Protein AF-A0A5C6CBD4-F1 (afdb_monomer_lite)

Organism: NCBI:txid2528003

Radius of gyration: 28.1 Å; chains: 1; bounding box: 71×53×88 Å

Sequence (363 aa):
MLSEAKGEDALTGEQMARWDSLHADLARERRAACGPAPTVTQFESEELGQVEFTIKQGYHEKRECPLWIVQLGSRVSKPTFKELKIKATMLGGWYSSFKKSDAGFQFLSEEAATKFTKLLEGDADRQEILAGRKERKEQTAAERLHELGDNLLGRADQTLATSEASLQNTARRADIQVGVRGRAYADQALARSLHSVANVLSTGAAKYLDGIRHKTHLETLNTVLSLARWARIRAIRKAENEQEYGYGLRVQEEEEKPYSEEDIRFAEYPYPSIYRRHLEEAITYCLEKNGCKQAAAKMAKTVRRMPGEFLKFNQSHDIEQLADFLSRAKSVGFDTTWLDECLEKHHRLQRAHIDEPSCFPVW

Secondary structure (DSSP, 8-state):
---SSS-GGG--HHHHHHHHHHHHHHHHHHHHHTSS-SEEPPP--GGGGGPPEEEEEEEEGGGTEEEEEEEESSPPPHHHHHHHHHHHHHTT-EEE-SSGGG-EEEESSHHHHHHHHHTTTS-EE-HHHHHHHHHHHHHHHHHHHHHHHHHHHHHHHHHHHHHHHS---SHHHHHHHHHHHHHHHHHHHHHHHHHHHHHHHHTT--SS-TT--SHHHHHHHHHHHHHHHHHHHHHHHHHHHTSTT--THHHHHHHHSPP-HHHHTT------EEEHHHHHHHHHHHHHSTTTHHHHHHHHHHHHHS-SSEEE--SHHHHHHHHHHHHHHHHTT---HHHHHHHHHHHHHHHTT--SGGG----

Foldseek 3Di:
DPPPPDDPVPDDLVRQQVLLLVLLVVLVVVCVVPDDDQKDWAQPDPVVLPWDWDWDWDADVVVRAIKIFIDTPDDDDPVSVVSLQVSLVVLPWHFDPPDVVRGGIMDRDPVSVVQSVCSNVTMGGRPVVVVVVLLVVLLVLLVQLLVVLVVLLVVLVVQLVVLVVDDDPDPVSVVVSVVSNVVSVVSNVLSVVSNVLSVCSNVVVPSQQVLDRDSVLVVLVVVQLVVLLVVLLVVVVVVVVVPPDDDCPVSVVSVPDDRDSNSLVSGDQLFQKDFLVVLLVLLVVQCVDPQQNVLSVVLVVVSVVADDRIGGDPDPVNLVSLVVNLVRSVVRPHPCPVVVVSCPSVVSCVSSVQDDPSNSNPD

pLDDT: mean 85.19, std 12.85, range [27.61, 97.75]

Structure (mmCIF, N/CA/C/O backbone):
data_AF-A0A5C6CBD4-F1
#
_entry.id   AF-A0A5C6CBD4-F1
#
loop_
_atom_site.group_PDB
_atom_site.id
_atom_site.type_symbol
_atom_site.label_atom_id
_atom_site.label_alt_id
_atom_site.label_comp_id
_atom_site.label_asym_id
_atom_site.label_entity_id
_atom_site.label_seq_id
_atom_site.pdbx_PDB_ins_code
_atom_site.Cartn_x
_atom_site.Cartn_y
_atom_site.Cartn_z
_atom_site.occupancy
_atom_site.B_iso_or_equiv
_atom_site.auth_seq_id
_atom_site.auth_comp_id
_atom_site.auth_asym_id
_atom_site.auth_atom_id
_atom_site.pdbx_PDB_model_num
ATOM 1 N N . MET A 1 1 ? -30.803 -2.039 -21.654 1.00 30.78 1 MET A N 1
ATOM 2 C CA . MET A 1 1 ? -30.371 -3.407 -22.016 1.00 30.78 1 MET A CA 1
ATOM 3 C C . MET A 1 1 ? -29.821 -3.393 -23.449 1.00 30.78 1 MET A C 1
ATOM 5 O O . MET A 1 1 ? -30.425 -3.967 -24.339 1.00 30.78 1 MET A O 1
ATOM 9 N N . LEU A 1 2 ? -28.742 -2.635 -23.702 1.00 27.61 2 LEU A N 1
ATOM 10 C CA . LEU A 1 2 ? -28.171 -2.415 -25.049 1.00 27.61 2 LEU A CA 1
ATOM 11 C C . LEU A 1 2 ? -26.659 -2.082 -24.987 1.00 27.61 2 LEU A C 1
ATOM 13 O O . LEU A 1 2 ? -26.163 -1.251 -25.738 1.00 27.61 2 LEU A O 1
ATOM 17 N N . SER A 1 3 ? -25.916 -2.711 -24.073 1.00 30.94 3 SER A N 1
ATOM 18 C CA . SER A 1 3 ? -24.464 -2.495 -23.922 1.00 30.94 3 SER A CA 1
ATOM 19 C C . SER A 1 3 ? -23.687 -3.781 -23.621 1.00 30.94 3 SER A C 1
ATOM 21 O O . SER A 1 3 ? -22.638 -3.727 -22.999 1.00 30.94 3 SER A O 1
ATOM 23 N N . GLU A 1 4 ? -24.198 -4.942 -24.039 1.00 39.50 4 GLU A N 1
ATOM 24 C CA . GLU A 1 4 ? -23.478 -6.225 -23.909 1.00 39.50 4 GLU A CA 1
ATOM 25 C C . GLU A 1 4 ? -22.975 -6.766 -25.263 1.00 39.50 4 GLU A C 1
ATOM 27 O O . GLU A 1 4 ? -22.382 -7.835 -25.316 1.00 39.50 4 GLU A O 1
ATOM 32 N N . ALA A 1 5 ? -23.185 -6.042 -26.375 1.00 40.66 5 ALA A N 1
ATOM 33 C CA . ALA A 1 5 ? -22.915 -6.555 -27.729 1.00 40.66 5 ALA A CA 1
ATOM 34 C C . ALA A 1 5 ? -21.769 -5.857 -28.493 1.00 40.66 5 ALA A C 1
ATOM 36 O O . ALA A 1 5 ? -21.436 -6.264 -29.604 1.00 40.66 5 ALA A O 1
ATOM 37 N N . LYS A 1 6 ? -21.136 -4.831 -27.918 1.00 43.84 6 LYS A N 1
ATOM 38 C CA . LYS A 1 6 ? -19.839 -4.301 -28.365 1.00 43.84 6 LYS A CA 1
ATOM 39 C C . LYS A 1 6 ? -19.029 -4.036 -27.102 1.00 43.84 6 LYS A C 1
ATOM 41 O O . LYS A 1 6 ? -19.507 -3.295 -26.250 1.00 43.84 6 LYS A O 1
ATOM 46 N N . GLY A 1 7 ? -17.894 -4.714 -26.949 1.00 53.12 7 GLY A N 1
ATOM 47 C CA . GLY A 1 7 ? -17.031 -4.563 -25.775 1.00 53.12 7 GLY A CA 1
ATOM 48 C C . GLY A 1 7 ? -16.523 -3.129 -25.598 1.00 53.12 7 GLY A C 1
ATOM 49 O O . GLY A 1 7 ? -16.689 -2.289 -26.486 1.00 53.12 7 GLY A O 1
ATOM 50 N N . GLU A 1 8 ? -15.890 -2.872 -24.453 1.00 57.19 8 GLU A N 1
ATOM 51 C CA . GLU A 1 8 ? -15.254 -1.594 -24.080 1.00 57.19 8 GLU A CA 1
ATOM 52 C C . GLU A 1 8 ? -14.340 -1.043 -25.197 1.00 57.19 8 GLU A C 1
ATOM 54 O O . GLU A 1 8 ? -14.299 0.165 -25.429 1.00 57.19 8 GLU A O 1
ATOM 59 N N . ASP A 1 9 ? -13.736 -1.930 -25.995 1.00 60.88 9 ASP A N 1
ATOM 60 C CA . ASP A 1 9 ? -12.894 -1.630 -27.164 1.00 60.88 9 ASP A CA 1
ATOM 61 C C . ASP A 1 9 ? -13.558 -0.756 -28.251 1.00 60.88 9 ASP A C 1
ATOM 63 O O . ASP A 1 9 ? -12.869 -0.179 -29.094 1.00 60.88 9 ASP A O 1
ATOM 67 N N . ALA A 1 10 ? -14.892 -0.662 -28.273 1.00 66.12 10 ALA A N 1
ATOM 68 C CA . ALA A 1 10 ? -15.640 0.111 -29.267 1.00 66.12 10 ALA A CA 1
ATOM 69 C C . ALA A 1 10 ? -15.977 1.551 -28.828 1.00 66.12 10 ALA A C 1
ATOM 71 O O . ALA A 1 10 ? -16.597 2.285 -29.605 1.00 66.12 10 ALA A O 1
ATOM 72 N N . LEU A 1 11 ? -15.619 1.955 -27.604 1.00 74.19 11 LEU A N 1
ATOM 73 C CA . LEU A 1 11 ? -15.893 3.297 -27.084 1.00 74.19 11 LEU A CA 1
ATOM 74 C C . LEU A 1 11 ? -14.920 4.336 -27.667 1.00 74.19 11 LEU A C 1
ATOM 76 O O . LEU A 1 11 ? -13.720 4.096 -27.826 1.00 74.19 11 LEU A O 1
ATOM 80 N N . THR A 1 12 ? -15.428 5.533 -27.977 1.00 80.06 12 THR A N 1
ATOM 81 C CA . THR A 1 12 ? -14.566 6.680 -28.312 1.00 80.06 12 THR A CA 1
ATOM 82 C C . THR A 1 12 ? -13.814 7.174 -27.069 1.00 80.06 12 THR A C 1
ATOM 84 O O . THR A 1 12 ? -14.199 6.855 -25.946 1.00 80.06 12 THR A O 1
ATOM 87 N N . GLY A 1 13 ? -12.759 7.985 -27.240 1.00 75.25 13 GLY A N 1
ATOM 88 C CA . GLY A 1 13 ? -11.990 8.519 -26.100 1.00 75.25 13 GLY A CA 1
ATOM 89 C C . GLY A 1 13 ? -12.864 9.277 -25.095 1.00 75.25 13 GLY A C 1
ATOM 90 O O . GLY A 1 13 ? -12.819 9.005 -23.901 1.00 75.25 13 GLY A O 1
ATOM 91 N N . GLU A 1 14 ? -13.763 10.134 -25.587 1.00 80.69 14 GLU A N 1
ATOM 92 C CA . GLU A 1 14 ? -14.707 10.863 -24.731 1.00 80.69 14 GLU A CA 1
ATOM 93 C C . GLU A 1 14 ? -15.719 9.950 -24.023 1.00 80.69 14 GLU A C 1
ATOM 95 O O . GLU A 1 14 ? -16.103 10.208 -22.881 1.00 80.69 14 GLU A O 1
ATOM 100 N N . GLN A 1 15 ? -16.187 8.893 -24.695 1.00 82.62 15 GLN A N 1
ATOM 101 C CA . GLN A 1 15 ? -17.112 7.931 -24.094 1.00 82.62 15 GLN A CA 1
ATOM 102 C C . GLN A 1 15 ? -16.426 7.116 -23.000 1.00 82.62 15 GLN A C 1
ATOM 104 O O . GLN A 1 15 ? -17.030 6.912 -21.948 1.00 82.62 15 GLN A O 1
ATOM 109 N N . MET A 1 16 ? -15.173 6.717 -23.229 1.00 78.25 16 MET A N 1
ATOM 110 C CA . MET A 1 16 ? -14.356 6.017 -22.243 1.00 78.25 16 MET A CA 1
ATOM 111 C C . MET A 1 16 ? -14.112 6.897 -21.016 1.00 78.25 16 MET A C 1
ATOM 113 O O . MET A 1 16 ? -14.467 6.505 -19.914 1.00 78.25 16 MET A O 1
ATOM 117 N N . ALA A 1 17 ? -13.674 8.146 -21.204 1.00 79.75 17 ALA A N 1
ATOM 118 C CA . ALA A 1 17 ? -13.441 9.073 -20.095 1.00 79.75 17 ALA A CA 1
ATOM 119 C C . ALA A 1 17 ? -14.704 9.316 -19.242 1.00 79.75 17 ALA A C 1
ATOM 121 O O . ALA A 1 17 ? -14.640 9.415 -18.014 1.00 79.75 17 ALA A O 1
ATOM 122 N N . ARG A 1 18 ? -15.886 9.391 -19.875 1.00 84.50 18 ARG A N 1
ATOM 123 C CA . ARG A 1 18 ? -17.166 9.476 -19.148 1.00 84.50 18 ARG A CA 1
ATOM 124 C C . ARG A 1 18 ? -17.477 8.192 -18.389 1.00 84.50 18 ARG A C 1
ATOM 126 O O . ARG A 1 18 ? -17.964 8.263 -17.263 1.00 84.50 18 ARG A O 1
ATOM 133 N N . TRP A 1 19 ? -17.230 7.044 -19.006 1.00 81.62 19 TRP A N 1
ATOM 134 C CA . TRP A 1 19 ? -17.447 5.743 -18.393 1.00 81.62 19 TRP A CA 1
ATOM 135 C C . TRP A 1 19 ? -16.527 5.530 -17.180 1.00 81.62 19 TRP A C 1
ATOM 137 O O . TRP A 1 19 ? -17.038 5.171 -16.118 1.00 81.62 19 TRP A O 1
ATOM 147 N N . ASP A 1 20 ? -15.241 5.878 -17.287 1.00 80.12 20 ASP A N 1
ATOM 148 C CA . ASP A 1 20 ? -14.257 5.841 -16.193 1.00 80.12 20 ASP A CA 1
ATOM 149 C C . ASP A 1 20 ? -14.664 6.769 -15.051 1.00 80.12 20 ASP A C 1
ATOM 151 O O . ASP A 1 20 ? -14.643 6.404 -13.875 1.00 80.12 20 ASP A O 1
ATOM 155 N N . SER A 1 21 ? -15.097 7.982 -15.405 1.00 85.00 21 SER A N 1
ATOM 156 C CA . SER A 1 21 ? -15.585 8.968 -14.452 1.00 85.00 21 SER A CA 1
ATOM 157 C C . SER A 1 21 ? -16.767 8.420 -13.643 1.00 85.00 21 SER A C 1
ATOM 159 O O . SER A 1 21 ? -16.769 8.533 -12.416 1.00 85.00 21 SER A O 1
ATOM 161 N N . LEU A 1 22 ? -17.751 7.801 -14.303 1.00 86.12 22 LEU A N 1
ATOM 162 C CA . LEU A 1 22 ? -18.907 7.190 -13.637 1.00 86.12 22 LEU A CA 1
ATOM 163 C C . LEU A 1 22 ? -18.507 5.987 -12.773 1.00 86.12 22 LEU A C 1
ATOM 165 O O . LEU A 1 22 ? -19.014 5.842 -11.662 1.00 86.12 22 LEU A O 1
ATOM 169 N N . HIS A 1 23 ? -17.590 5.143 -13.251 1.00 80.94 23 HIS A N 1
ATOM 170 C CA . HIS A 1 23 ? -17.102 3.992 -12.490 1.00 80.94 23 HIS A CA 1
ATOM 171 C C . HIS A 1 23 ? -16.356 4.417 -11.228 1.00 80.94 23 HIS A C 1
ATOM 173 O O . HIS A 1 23 ? -16.600 3.858 -10.158 1.00 80.94 23 HIS A O 1
ATOM 179 N N . ALA A 1 24 ? -15.516 5.447 -11.315 1.00 81.44 24 ALA A N 1
ATOM 180 C CA . ALA A 1 24 ? -14.828 5.986 -10.152 1.00 81.44 24 ALA A CA 1
ATOM 181 C C . ALA A 1 24 ? -15.800 6.579 -9.123 1.00 81.44 24 ALA A C 1
ATOM 183 O O . ALA A 1 24 ? -15.622 6.352 -7.924 1.00 81.44 24 ALA A O 1
ATOM 184 N N . ASP A 1 25 ? -16.851 7.278 -9.562 1.00 85.44 25 ASP A N 1
ATOM 185 C CA . ASP A 1 25 ? -17.883 7.795 -8.655 1.00 85.44 25 ASP A CA 1
ATOM 186 C C . ASP A 1 25 ? -18.636 6.646 -7.967 1.00 85.44 25 ASP A C 1
ATOM 188 O O . ASP A 1 25 ? -18.707 6.608 -6.738 1.00 85.44 25 ASP A O 1
ATOM 192 N N . LEU A 1 26 ? -19.074 5.635 -8.726 1.00 84.56 26 LEU A N 1
ATOM 193 C CA . LEU A 1 26 ? -19.718 4.435 -8.177 1.00 84.56 26 LEU A CA 1
ATOM 194 C C . LEU A 1 26 ? -18.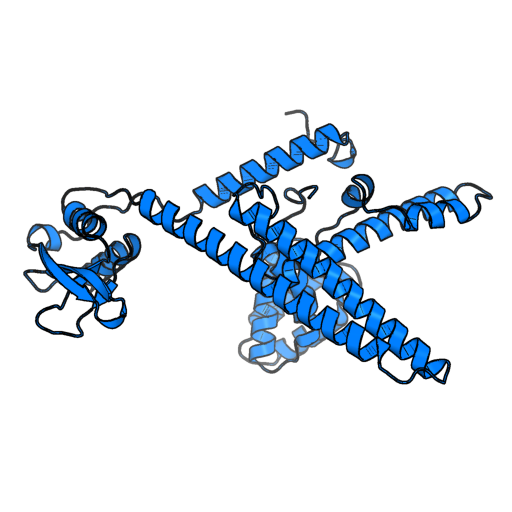810 3.680 -7.196 1.00 84.56 26 LEU A C 1
ATOM 196 O O . LEU A 1 26 ? -19.268 3.208 -6.155 1.00 84.56 26 LEU A O 1
ATOM 200 N N . ALA A 1 27 ? -17.515 3.558 -7.492 1.00 80.25 27 ALA A N 1
ATOM 201 C CA . ALA A 1 27 ? -16.552 2.922 -6.600 1.00 80.25 27 ALA A CA 1
ATOM 202 C C . ALA A 1 27 ? -16.370 3.720 -5.300 1.00 80.25 27 ALA A C 1
ATOM 204 O O . ALA A 1 27 ? -16.274 3.135 -4.217 1.00 80.25 27 ALA A O 1
ATOM 205 N N . ARG A 1 28 ? -16.353 5.057 -5.372 1.00 82.25 28 ARG A N 1
ATOM 206 C CA . ARG A 1 28 ? -16.319 5.933 -4.189 1.00 82.25 28 ARG A CA 1
ATOM 207 C C . ARG A 1 28 ? -17.590 5.810 -3.359 1.00 82.25 28 ARG A C 1
ATOM 209 O O . ARG A 1 28 ? -17.492 5.682 -2.139 1.00 82.25 28 ARG A O 1
ATOM 216 N N . GLU A 1 29 ? -18.754 5.776 -3.996 1.00 83.19 29 GLU A N 1
ATOM 217 C CA . GLU A 1 29 ? -20.043 5.577 -3.329 1.00 83.19 29 GLU A CA 1
ATOM 218 C C . GLU A 1 29 ? -20.116 4.217 -2.632 1.00 83.19 29 GLU A C 1
ATOM 220 O O . GLU A 1 29 ? -20.449 4.149 -1.450 1.00 83.19 29 GLU A O 1
ATOM 225 N N . ARG A 1 30 ? -19.718 3.134 -3.312 1.00 82.50 30 ARG A N 1
ATOM 226 C CA . ARG A 1 30 ? -19.646 1.790 -2.714 1.00 82.50 30 ARG A CA 1
ATOM 227 C C . ARG A 1 30 ? -18.704 1.758 -1.512 1.00 82.50 30 ARG A C 1
ATOM 229 O O . ARG A 1 30 ? -19.057 1.194 -0.480 1.00 82.50 30 ARG A O 1
ATOM 236 N N . ARG A 1 31 ? -17.531 2.398 -1.603 1.00 78.75 31 ARG A N 1
ATOM 237 C CA . ARG A 1 31 ? -16.591 2.514 -0.472 1.00 78.75 31 ARG A CA 1
ATOM 238 C C . ARG A 1 31 ? -17.178 3.321 0.686 1.00 78.75 31 ARG A C 1
ATOM 240 O O . ARG A 1 31 ? -16.975 2.948 1.840 1.00 78.75 31 ARG A O 1
ATOM 247 N N . ALA A 1 32 ? -17.909 4.396 0.397 1.00 78.25 32 ALA A N 1
ATOM 248 C CA . ALA A 1 32 ? -18.603 5.179 1.415 1.00 78.25 32 ALA A CA 1
ATOM 249 C C . ALA A 1 32 ? -19.721 4.365 2.092 1.00 78.25 32 ALA A C 1
ATOM 251 O O . ALA A 1 32 ? -19.832 4.397 3.316 1.00 78.25 32 ALA A O 1
ATOM 252 N N . ALA A 1 33 ? -20.483 3.582 1.322 1.00 78.44 33 ALA A N 1
ATOM 253 C CA . ALA A 1 33 ? -21.573 2.739 1.811 1.00 78.44 33 ALA A CA 1
ATOM 254 C C . ALA A 1 33 ? -21.088 1.536 2.641 1.00 78.44 33 ALA A C 1
ATOM 256 O O . ALA A 1 33 ? -21.671 1.233 3.678 1.00 78.44 33 ALA A O 1
ATOM 257 N N . CYS A 1 34 ? -19.994 0.882 2.234 1.00 74.69 34 CYS A N 1
ATOM 258 C CA . CYS A 1 34 ? -19.338 -0.185 3.006 1.00 74.69 34 CYS A CA 1
ATOM 259 C C . CYS A 1 34 ? -18.535 0.342 4.211 1.00 74.69 34 CYS A C 1
ATOM 261 O O . CYS A 1 34 ? -17.938 -0.439 4.957 1.00 74.69 34 CYS A O 1
ATOM 263 N N . GLY A 1 35 ? -18.469 1.663 4.382 1.00 71.12 35 GLY A N 1
ATOM 264 C CA . GLY A 1 35 ? -17.791 2.312 5.490 1.00 71.12 35 GLY A CA 1
ATOM 265 C C . GLY A 1 35 ? -18.457 2.053 6.849 1.00 71.12 35 GLY A C 1
ATOM 266 O O . GLY A 1 35 ? -19.518 1.437 6.949 1.00 71.12 35 GLY A O 1
ATOM 267 N N . PRO A 1 36 ? -17.835 2.521 7.945 1.00 74.75 36 PRO A N 1
ATOM 268 C CA . PRO A 1 36 ? -18.441 2.433 9.268 1.00 74.75 36 PRO A CA 1
ATOM 269 C C . PRO A 1 36 ? -19.795 3.152 9.287 1.00 74.75 36 PRO A C 1
ATOM 271 O O . PRO A 1 36 ? -19.876 4.309 8.883 1.00 74.75 36 PRO A O 1
ATOM 274 N N . ALA A 1 37 ? -20.827 2.485 9.816 1.00 79.06 37 ALA A N 1
ATOM 275 C CA . ALA A 1 37 ? -22.179 3.035 9.869 1.00 79.06 37 ALA A CA 1
ATOM 276 C C . ALA A 1 37 ? -22.201 4.435 10.524 1.00 79.06 37 ALA A C 1
ATOM 278 O O . ALA A 1 37 ? -21.545 4.623 11.564 1.00 79.06 37 ALA A O 1
ATOM 279 N N . PRO A 1 38 ? -22.932 5.407 9.945 1.00 79.94 38 PRO A N 1
ATOM 280 C CA . PRO A 1 38 ? -23.014 6.772 10.467 1.00 79.94 38 PRO A CA 1
ATOM 281 C C . PRO A 1 38 ? -23.743 6.836 11.810 1.00 79.94 38 PRO A C 1
ATOM 283 O O . PRO A 1 38 ? -23.431 7.689 12.633 1.00 79.94 38 PRO A O 1
ATOM 286 N N . THR A 1 39 ? -24.644 5.889 12.057 1.00 83.75 39 THR A N 1
ATOM 287 C CA . THR A 1 39 ? -25.444 5.803 13.276 1.00 83.75 39 THR A CA 1
ATOM 288 C C . THR A 1 39 ? -24.835 4.794 14.246 1.00 83.75 39 THR A C 1
ATOM 290 O O . THR A 1 39 ? -24.441 3.693 13.854 1.00 83.75 39 THR A O 1
ATOM 293 N N . VAL A 1 40 ? -24.747 5.170 15.520 1.00 83.00 40 VAL A N 1
ATOM 294 C CA . VAL A 1 40 ? -24.450 4.262 16.632 1.00 83.00 40 VAL A CA 1
ATOM 295 C C . VAL A 1 40 ? -25.772 3.892 17.287 1.00 83.00 40 VAL A C 1
ATOM 297 O O . VAL A 1 40 ? -26.497 4.778 17.734 1.00 83.00 40 VAL A O 1
ATOM 300 N N . THR A 1 41 ? -26.075 2.596 17.334 1.00 86.00 41 THR A N 1
ATOM 301 C CA . THR A 1 41 ? -27.330 2.103 17.903 1.00 86.00 41 THR A CA 1
ATOM 302 C C . THR A 1 41 ? -27.374 2.262 19.421 1.00 86.00 41 THR A C 1
ATOM 304 O O . THR A 1 41 ? -26.349 2.117 20.105 1.00 86.00 41 THR A O 1
ATOM 307 N N . GLN A 1 42 ? -28.571 2.515 19.947 1.00 86.88 42 GLN A N 1
ATOM 308 C CA . GLN A 1 42 ? -28.871 2.550 21.378 1.00 86.88 42 GLN A CA 1
ATOM 309 C C . GLN A 1 42 ? -28.435 1.270 22.093 1.00 86.88 42 GLN A C 1
ATOM 311 O O . GLN A 1 42 ? -28.267 0.219 21.468 1.00 86.88 42 GLN A O 1
ATOM 316 N N . PHE A 1 43 ? -28.212 1.345 23.404 1.00 83.50 43 PHE A N 1
ATOM 317 C CA . PHE A 1 43 ? -27.833 0.182 24.209 1.00 83.50 43 PHE A CA 1
ATOM 318 C C . PHE A 1 43 ? -28.892 -0.932 24.194 1.00 83.50 43 PHE A C 1
ATOM 320 O O . PHE A 1 43 ? -30.074 -0.667 24.366 1.00 83.50 43 PHE A O 1
ATOM 327 N N . GLU A 1 44 ? -28.461 -2.179 23.995 1.00 77.75 44 GLU A N 1
ATOM 328 C CA . GLU A 1 44 ? -29.350 -3.353 23.970 1.00 77.75 44 GLU A CA 1
ATOM 329 C C . GLU A 1 44 ? -29.549 -3.948 25.371 1.00 77.75 44 GLU A C 1
ATOM 331 O O . GLU A 1 44 ? -30.532 -4.636 25.636 1.00 77.75 44 GLU A O 1
ATOM 336 N N . SER A 1 45 ? -28.612 -3.691 26.286 1.00 75.50 45 SER A N 1
ATOM 337 C CA . SER A 1 45 ? -28.634 -4.261 27.631 1.00 75.50 45 SER A CA 1
ATOM 338 C C . SER A 1 45 ? -29.639 -3.544 28.546 1.00 75.50 45 SER A C 1
ATOM 340 O O . SER A 1 45 ? -29.414 -2.399 28.936 1.00 75.50 45 SER A O 1
ATOM 342 N N . GLU A 1 46 ? -30.687 -4.250 28.986 1.00 67.31 46 GLU A N 1
ATOM 343 C CA . GLU A 1 46 ? -31.706 -3.750 29.936 1.00 67.31 46 GLU A CA 1
ATOM 344 C C . GLU A 1 46 ? -31.109 -3.277 31.277 1.00 67.31 46 GLU A C 1
ATOM 346 O O . GLU A 1 46 ? -31.638 -2.364 31.911 1.00 67.31 46 GLU A O 1
ATOM 351 N N . GLU A 1 47 ? -29.956 -3.837 31.679 1.00 68.25 47 GLU A N 1
ATOM 352 C CA . GLU A 1 47 ? -29.190 -3.427 32.868 1.00 68.25 47 GLU A CA 1
ATOM 353 C C . GLU A 1 47 ? -28.848 -1.929 32.862 1.00 68.25 47 GLU A C 1
ATOM 355 O O . GLU A 1 47 ? -28.688 -1.335 33.923 1.00 68.25 47 GLU A O 1
ATOM 360 N N . LEU A 1 48 ? -28.734 -1.308 31.683 1.00 65.44 48 LEU A N 1
ATOM 361 C CA . LEU A 1 48 ? -28.315 0.085 31.535 1.00 65.44 48 LEU A CA 1
ATOM 362 C C . LEU A 1 48 ? -29.436 1.092 31.800 1.00 65.44 48 LEU A C 1
ATOM 364 O O . LEU A 1 48 ? -29.132 2.233 32.132 1.00 65.44 48 LEU A O 1
ATOM 368 N N . GLY A 1 49 ? -30.706 0.674 31.757 1.00 60.97 49 GLY A N 1
ATOM 369 C CA . GLY A 1 49 ? -31.844 1.539 32.098 1.00 60.97 49 GLY A CA 1
ATOM 370 C C . GLY A 1 49 ? -31.898 1.945 33.578 1.00 60.97 49 GLY A C 1
ATOM 371 O O . GLY A 1 49 ? -32.626 2.862 33.938 1.00 60.97 49 GLY A O 1
ATOM 372 N N . GLN A 1 50 ? -31.120 1.276 34.437 1.00 62.06 50 GLN A N 1
ATOM 373 C CA . GLN A 1 50 ? -31.026 1.544 35.879 1.00 62.06 50 GLN A CA 1
ATOM 374 C C . GLN A 1 50 ? -29.676 2.155 36.291 1.00 62.06 50 GLN A C 1
ATOM 376 O O . GLN A 1 50 ? -29.447 2.407 37.474 1.00 62.06 50 GLN A O 1
ATOM 381 N N . VAL A 1 51 ? -28.752 2.355 35.343 1.00 74.38 51 VAL A N 1
ATOM 382 C CA . VAL A 1 51 ? -27.400 2.848 35.625 1.00 74.38 51 VAL A CA 1
ATOM 383 C C . VAL A 1 51 ? -27.329 4.334 35.316 1.00 74.38 51 VAL A C 1
ATOM 385 O O . VAL A 1 51 ? -27.444 4.751 34.168 1.00 74.38 51 VAL A O 1
ATOM 388 N N . GLU A 1 52 ? -27.065 5.138 36.340 1.00 78.06 52 GLU A N 1
ATOM 389 C CA . GLU A 1 52 ? -26.810 6.562 36.153 1.00 78.06 52 GLU A CA 1
ATOM 390 C C . GLU A 1 52 ? -25.412 6.793 35.564 1.00 78.06 52 GLU A C 1
ATOM 392 O O . GLU A 1 52 ? -24.409 6.244 36.041 1.00 78.06 52 GLU A O 1
ATOM 397 N N . PHE A 1 53 ? -25.344 7.636 34.532 1.00 85.00 53 PHE A N 1
ATOM 398 C CA . PHE A 1 53 ? -24.090 8.157 34.001 1.00 85.00 53 PHE A CA 1
ATOM 399 C C . PHE A 1 53 ? -23.793 9.529 34.595 1.00 85.00 53 PHE A C 1
ATOM 401 O O . PHE A 1 53 ? -24.620 10.436 34.543 1.00 85.00 53 PHE A O 1
ATOM 408 N N . THR A 1 54 ? -22.575 9.717 35.096 1.00 86.69 54 THR A N 1
ATOM 409 C CA . THR A 1 54 ? -22.099 11.028 35.551 1.00 86.69 54 THR A CA 1
ATOM 410 C C . THR A 1 54 ? -20.951 11.493 34.670 1.00 86.69 54 THR A C 1
ATOM 412 O O . THR A 1 54 ? -19.941 10.798 34.558 1.00 86.69 54 THR A O 1
ATOM 415 N N . ILE A 1 55 ? -21.082 12.674 34.065 1.00 90.69 55 ILE A N 1
ATOM 416 C CA . ILE A 1 55 ? -19.997 13.305 33.308 1.00 90.69 55 ILE A CA 1
ATOM 417 C C . ILE A 1 55 ? -19.168 14.161 34.268 1.00 90.69 55 ILE A C 1
ATOM 419 O O . ILE A 1 55 ? -19.697 15.030 34.958 1.00 90.69 55 ILE A O 1
ATOM 423 N N . LYS A 1 56 ? -17.859 13.922 34.309 1.00 90.12 56 LYS A N 1
ATOM 424 C CA . LYS A 1 56 ? -16.881 14.735 35.034 1.00 90.12 56 LYS A CA 1
ATOM 425 C C . LYS A 1 56 ? -15.880 15.337 34.064 1.00 90.12 56 LYS A C 1
ATOM 427 O O . LYS A 1 56 ? -15.351 14.636 33.201 1.00 90.12 56 LYS A O 1
ATOM 432 N N . GLN A 1 57 ? -15.581 16.618 34.241 1.00 90.50 57 GLN A N 1
ATOM 433 C CA . GLN A 1 57 ? -14.478 17.262 33.543 1.00 90.50 57 GLN A CA 1
ATOM 434 C C . GLN A 1 57 ? -13.160 16.924 34.253 1.00 90.50 57 GLN A C 1
ATOM 436 O O . GLN A 1 57 ? -13.026 17.074 35.465 1.00 90.50 57 GLN A O 1
ATOM 441 N N . GLY A 1 58 ? -12.192 16.451 33.485 1.00 87.12 58 GLY A N 1
ATOM 442 C CA . GLY A 1 58 ? -10.815 16.200 33.879 1.00 87.12 58 GLY A CA 1
ATOM 443 C C . GLY A 1 58 ? -9.845 16.818 32.873 1.00 87.12 58 GLY A C 1
ATOM 444 O O . GLY A 1 58 ? -10.235 17.564 31.972 1.00 87.12 58 GLY A O 1
ATOM 445 N N . TYR A 1 59 ? -8.562 16.492 33.009 1.00 87.75 59 TYR A N 1
ATOM 446 C CA . TYR A 1 59 ? -7.505 17.026 32.150 1.00 87.75 59 TYR A CA 1
ATOM 447 C C . TYR A 1 59 ? -6.522 15.930 31.744 1.00 87.75 59 TYR A C 1
ATOM 449 O O . TYR A 1 59 ? -6.075 15.141 32.581 1.00 87.75 59 TYR A O 1
ATOM 457 N N . HIS A 1 60 ? -6.181 15.867 30.457 1.00 83.94 60 HIS A N 1
ATOM 458 C CA . HIS A 1 60 ? -5.230 14.889 29.943 1.00 83.94 60 HIS A CA 1
ATOM 459 C C . HIS A 1 60 ? -3.823 15.492 29.879 1.00 83.94 60 HIS A C 1
ATOM 461 O O . HIS A 1 60 ? -3.414 16.014 28.847 1.00 83.94 60 HIS A O 1
ATOM 467 N N . GLU A 1 61 ? -3.041 15.323 30.947 1.00 82.88 61 GLU A N 1
ATOM 468 C CA . GLU A 1 61 ? -1.705 15.926 31.127 1.00 82.88 61 GLU A CA 1
ATOM 469 C C . GLU A 1 61 ? -0.779 15.766 29.904 1.00 82.88 61 GLU A C 1
ATOM 471 O O . GLU A 1 61 ? -0.240 16.742 29.407 1.00 82.88 61 GLU A O 1
ATOM 476 N N . LYS A 1 62 ? -0.668 14.563 29.323 1.00 82.81 62 LYS A N 1
ATOM 477 C CA . LYS A 1 62 ? 0.220 14.313 28.165 1.00 82.81 62 LYS A CA 1
ATOM 478 C C . LYS A 1 62 ? -0.246 14.944 26.838 1.00 82.81 62 LYS A C 1
ATOM 480 O O . LYS A 1 62 ? 0.544 15.049 25.908 1.00 82.81 62 LYS A O 1
ATOM 485 N N . ARG A 1 63 ? -1.536 15.258 26.705 1.00 81.00 63 ARG A N 1
ATOM 486 C CA . ARG A 1 63 ? -2.123 15.832 25.477 1.00 81.00 63 ARG A CA 1
ATOM 487 C C . ARG A 1 63 ? -2.498 17.299 25.655 1.00 81.00 63 ARG A C 1
ATOM 489 O O . ARG A 1 63 ? -2.957 17.900 24.695 1.00 81.00 63 ARG A O 1
ATOM 496 N N . GLU A 1 64 ? -2.333 17.816 26.871 1.00 87.44 64 GLU A N 1
ATOM 497 C CA . GLU A 1 64 ? -2.633 19.191 27.255 1.00 87.44 64 GLU A CA 1
ATOM 498 C C . GLU A 1 64 ? -4.028 19.648 26.804 1.00 87.44 64 GLU A C 1
ATOM 500 O O . GLU A 1 64 ? -4.217 20.731 26.262 1.00 87.44 64 GLU A O 1
ATOM 505 N N . CYS A 1 65 ? -5.027 18.782 26.991 1.00 86.25 65 CYS A N 1
ATOM 506 C CA . CYS A 1 65 ? -6.390 19.033 26.540 1.00 86.25 65 CYS A CA 1
ATOM 507 C C . CYS A 1 65 ? -7.419 18.678 27.626 1.00 86.25 65 CYS A C 1
ATOM 509 O O . CYS A 1 65 ? -7.165 17.781 28.448 1.00 86.25 65 CYS A O 1
ATOM 511 N N . PRO A 1 66 ? -8.595 19.338 27.628 1.00 89.62 66 PRO A N 1
ATOM 512 C CA . PRO A 1 66 ? -9.695 18.947 28.498 1.00 89.62 66 PRO A CA 1
ATOM 513 C C . PRO A 1 66 ? -10.132 17.514 28.183 1.00 89.62 66 PRO A C 1
ATOM 515 O O . PRO A 1 66 ? -10.039 17.039 27.048 1.00 89.62 66 PRO A O 1
ATOM 518 N N . LEU A 1 67 ? -10.579 16.811 29.216 1.00 91.50 67 LEU A N 1
ATOM 519 C CA . LEU A 1 67 ? -10.990 15.419 29.136 1.00 91.50 67 LEU A CA 1
ATOM 520 C C . LEU A 1 67 ? -12.359 15.263 29.785 1.00 91.50 67 LEU A C 1
ATOM 522 O O . LEU A 1 67 ? -12.564 15.709 30.904 1.00 91.50 67 LEU A O 1
ATOM 526 N N . TRP A 1 68 ? -13.284 14.594 29.114 1.00 93.12 68 TRP A N 1
ATOM 527 C CA . TRP A 1 68 ? -14.641 14.378 29.608 1.00 93.12 68 TRP A CA 1
ATOM 528 C C . TRP A 1 68 ? -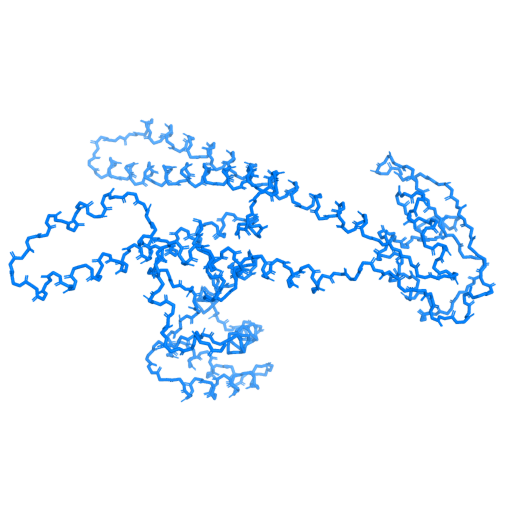14.813 12.914 29.975 1.00 93.12 68 TRP A C 1
ATOM 530 O O . TRP A 1 68 ? -14.671 12.038 29.125 1.00 93.12 68 TRP A O 1
ATOM 540 N N . ILE A 1 69 ? -15.056 12.639 31.252 1.00 92.19 69 ILE A N 1
ATOM 541 C CA . ILE A 1 69 ? -15.063 11.294 31.824 1.00 92.19 69 ILE A CA 1
ATOM 542 C C . ILE A 1 69 ? -16.495 10.933 32.203 1.00 92.19 69 ILE A C 1
ATOM 544 O O . ILE A 1 69 ? -17.065 11.522 33.115 1.00 92.19 69 ILE A O 1
ATOM 548 N N . VAL A 1 70 ? -17.060 9.936 31.534 1.00 92.06 70 VAL A N 1
ATOM 549 C CA . VAL A 1 70 ? -18.364 9.354 31.843 1.00 92.06 70 VAL A CA 1
ATOM 550 C C . VAL A 1 70 ? -18.167 8.180 32.802 1.00 92.06 70 VAL A C 1
ATOM 552 O O . VAL A 1 70 ? -17.566 7.160 32.448 1.00 92.06 70 VAL A O 1
ATOM 555 N N . GLN A 1 71 ? -18.655 8.332 34.028 1.00 90.38 71 GLN A N 1
ATOM 556 C CA . GLN A 1 71 ? -18.597 7.318 35.077 1.00 90.38 71 GLN A CA 1
ATOM 557 C C . GLN A 1 71 ? -19.928 6.581 35.197 1.00 90.38 71 GLN A C 1
ATOM 559 O O . GLN A 1 71 ? -20.988 7.169 35.003 1.00 90.38 71 GLN A O 1
ATOM 564 N N . LEU A 1 72 ? -19.843 5.292 35.522 1.00 88.81 72 LEU A N 1
ATOM 565 C CA . LEU A 1 72 ? -20.992 4.437 35.809 1.00 88.81 72 LEU A CA 1
ATOM 566 C C . LEU A 1 72 ? -21.291 4.494 37.311 1.00 88.81 72 LEU A C 1
ATOM 568 O O . LEU A 1 72 ? -20.379 4.281 38.113 1.00 88.81 72 LEU A O 1
ATOM 572 N N . GLY A 1 73 ? -22.548 4.730 37.689 1.00 81.38 73 GLY A N 1
ATOM 573 C CA . GLY A 1 73 ? -22.978 4.720 39.092 1.00 81.38 73 GLY A CA 1
ATOM 574 C C . GLY A 1 73 ? -22.928 3.333 39.749 1.00 81.38 73 GLY A C 1
ATOM 575 O O . GLY A 1 73 ? -22.742 3.223 40.960 1.00 81.38 73 GLY A O 1
ATOM 576 N N . SER A 1 74 ? -23.034 2.259 38.963 1.00 82.88 74 SER A N 1
ATOM 577 C CA . SER A 1 74 ? -22.986 0.882 39.458 1.00 82.88 74 SER A CA 1
ATOM 578 C C . SER A 1 74 ? -22.171 -0.037 38.546 1.00 82.88 74 SER A C 1
ATOM 580 O O . SER A 1 74 ? -21.803 0.294 37.415 1.00 82.88 74 SER A O 1
ATOM 582 N N . ARG A 1 75 ? -21.817 -1.212 39.075 1.00 82.94 75 ARG A N 1
ATOM 583 C CA . ARG A 1 75 ? -21.034 -2.201 38.336 1.00 82.94 75 ARG A CA 1
ATOM 584 C C . ARG A 1 75 ? -21.941 -2.953 37.367 1.00 82.94 75 ARG A C 1
ATOM 586 O O . ARG A 1 75 ? -22.877 -3.615 37.791 1.00 82.94 75 ARG A O 1
ATOM 593 N N . VAL A 1 76 ? -21.585 -2.913 36.089 1.00 86.75 76 VAL A N 1
ATOM 594 C CA . VAL A 1 76 ? -22.277 -3.641 35.017 1.00 86.75 76 VAL A CA 1
ATOM 595 C C . VAL A 1 76 ? -21.671 -5.024 34.777 1.00 86.75 76 VAL A C 1
ATOM 597 O O . VAL A 1 76 ? -20.509 -5.287 35.123 1.00 86.75 76 VAL A O 1
ATOM 600 N N . SER A 1 77 ? -22.442 -5.911 34.149 1.00 87.12 77 SER A N 1
ATOM 601 C CA . SER A 1 77 ? -21.949 -7.223 33.743 1.00 87.12 77 SER A CA 1
ATOM 602 C C . SER A 1 77 ? -20.867 -7.114 32.651 1.00 87.12 77 SER A C 1
ATOM 604 O O . SER A 1 77 ? -20.711 -6.110 31.948 1.00 87.12 77 SER A O 1
ATOM 606 N N . LYS A 1 78 ? -20.054 -8.167 32.504 1.00 88.44 78 LYS A N 1
ATOM 607 C CA . LYS A 1 78 ? -18.983 -8.232 31.493 1.00 88.44 78 LYS A CA 1
ATOM 608 C C . LYS A 1 78 ? -19.473 -8.048 30.039 1.00 88.44 78 LYS A C 1
ATOM 610 O O . LYS A 1 78 ? -18.748 -7.379 29.298 1.00 88.44 78 LYS A O 1
ATOM 615 N N . PRO A 1 79 ? -20.600 -8.639 29.583 1.00 89.06 79 PRO A N 1
ATOM 616 C CA . PRO A 1 79 ? -21.112 -8.388 28.233 1.00 89.06 79 PRO A CA 1
ATOM 617 C C . PRO A 1 79 ? -21.549 -6.928 28.048 1.00 89.06 79 PRO A C 1
ATOM 619 O O . PRO A 1 79 ? -21.057 -6.288 27.120 1.00 89.06 79 PRO A O 1
ATOM 622 N N . THR A 1 80 ? -22.316 -6.369 28.987 1.00 87.19 80 THR A N 1
ATOM 623 C CA . THR A 1 80 ? -22.745 -4.960 28.988 1.00 87.19 80 THR A CA 1
ATOM 624 C C . THR A 1 80 ? -21.551 -4.001 28.931 1.00 87.19 80 THR A C 1
ATOM 626 O O . THR A 1 80 ? -21.511 -3.058 28.144 1.00 87.19 80 THR A O 1
ATOM 629 N N . PHE A 1 81 ? -20.489 -4.282 29.694 1.00 88.75 81 PHE A N 1
ATOM 630 C CA . PHE A 1 81 ? -19.257 -3.491 29.642 1.00 88.75 81 PHE A CA 1
ATOM 631 C C . PHE A 1 81 ? -18.565 -3.533 28.270 1.00 88.75 81 PHE A C 1
ATOM 633 O O . PHE A 1 81 ? -18.021 -2.524 27.814 1.00 88.75 81 PHE A O 1
ATOM 640 N N . LYS A 1 82 ? -18.541 -4.698 27.604 1.00 90.25 82 LYS A N 1
ATOM 641 C CA . LYS A 1 82 ? -17.965 -4.812 26.255 1.00 90.25 82 LYS A CA 1
ATOM 642 C C . LYS A 1 82 ? -18.767 -3.989 25.252 1.00 90.25 82 LYS A C 1
ATOM 644 O O . LYS A 1 82 ? -18.152 -3.314 24.431 1.00 90.25 82 LYS A O 1
ATOM 649 N N . GLU A 1 83 ? -20.091 -4.024 25.344 1.00 90.31 83 GLU A N 1
ATOM 650 C CA . GLU A 1 83 ? -20.991 -3.225 24.513 1.00 90.31 83 GLU A CA 1
ATOM 651 C C . GLU A 1 83 ? -20.730 -1.721 24.698 1.00 90.31 83 GLU A C 1
ATOM 653 O O . GLU A 1 83 ? -20.432 -1.022 23.727 1.00 90.31 83 GLU A O 1
ATOM 658 N N . LEU A 1 84 ? -20.709 -1.247 25.952 1.00 89.56 84 LEU A N 1
ATOM 659 C CA . LEU A 1 84 ? -20.362 0.135 26.305 1.00 89.56 84 LEU A CA 1
ATOM 660 C C . LEU A 1 84 ? -19.004 0.545 25.734 1.00 89.56 84 LEU A C 1
ATOM 662 O O . LEU A 1 84 ? -18.865 1.614 25.145 1.00 89.56 84 LEU A O 1
ATOM 666 N N . LYS A 1 85 ? -17.994 -0.322 25.863 1.00 91.62 85 LYS A N 1
ATOM 667 C CA . LYS A 1 85 ? -16.657 -0.066 25.321 1.00 91.62 85 LYS A CA 1
ATOM 668 C C . LYS A 1 85 ? -16.678 0.062 23.801 1.00 91.62 85 LYS A C 1
ATOM 670 O O . LYS A 1 85 ? -16.052 0.979 23.278 1.00 91.62 85 LYS A O 1
ATOM 675 N N . ILE A 1 86 ? -17.382 -0.821 23.095 1.00 90.19 86 ILE A N 1
ATOM 676 C CA . ILE A 1 86 ? -17.502 -0.759 21.634 1.00 90.19 86 ILE A CA 1
ATOM 677 C C . ILE A 1 86 ? -18.165 0.564 21.228 1.00 90.19 86 ILE A C 1
ATOM 679 O O . ILE A 1 86 ? -17.591 1.308 20.432 1.00 90.19 86 ILE A O 1
ATOM 683 N N . LYS A 1 87 ? -19.295 0.924 21.840 1.00 89.12 87 LYS A N 1
ATOM 684 C CA . LYS A 1 87 ? -20.028 2.165 21.534 1.00 89.12 87 LYS A CA 1
ATOM 685 C C . LYS A 1 87 ? -19.237 3.428 21.887 1.00 89.12 87 LYS A C 1
ATOM 687 O O . LYS A 1 87 ? -19.159 4.351 21.077 1.00 89.12 87 LYS A O 1
ATOM 692 N N . ALA A 1 88 ? -18.517 3.431 23.009 1.00 90.81 88 ALA A N 1
ATOM 693 C CA . ALA A 1 88 ? -17.591 4.508 23.355 1.00 90.81 88 ALA A CA 1
ATOM 694 C C . ALA A 1 88 ? -16.487 4.656 22.294 1.00 90.81 88 ALA A C 1
ATOM 696 O O . ALA A 1 88 ? -16.228 5.762 21.821 1.00 90.81 88 ALA A O 1
ATOM 697 N N . THR A 1 89 ? -15.881 3.548 21.842 1.00 90.00 89 THR A N 1
ATOM 698 C CA . THR A 1 89 ? -14.858 3.593 20.778 1.00 90.00 89 THR A CA 1
ATOM 699 C C . THR A 1 89 ? -15.415 4.056 19.431 1.00 90.00 89 THR A C 1
ATOM 701 O O . THR A 1 89 ? -14.732 4.773 18.688 1.00 90.00 89 THR A O 1
ATOM 704 N N . MET A 1 90 ? -16.674 3.723 19.129 1.00 87.12 90 MET A N 1
ATOM 705 C CA . MET A 1 90 ? -17.372 4.194 17.933 1.00 87.12 90 MET A CA 1
ATOM 706 C C . MET A 1 90 ? -17.524 5.719 17.908 1.00 87.12 90 MET A C 1
ATOM 708 O O . MET A 1 90 ? -17.370 6.299 16.833 1.00 87.12 90 MET A O 1
ATOM 712 N N . LEU A 1 91 ? -17.729 6.345 19.071 1.00 89.31 91 LEU A N 1
ATOM 713 C CA . LEU A 1 91 ? -17.776 7.800 19.271 1.00 89.31 91 LEU A CA 1
ATOM 714 C C . LEU A 1 91 ? -16.393 8.435 19.528 1.00 89.31 91 LEU A C 1
ATOM 716 O O . LEU A 1 91 ? -16.276 9.642 19.704 1.00 89.31 91 LEU A O 1
ATOM 720 N N . GLY A 1 92 ? -15.316 7.643 19.517 1.00 85.88 92 GLY A N 1
ATOM 721 C CA . GLY A 1 92 ? -13.944 8.134 19.697 1.00 85.88 92 GLY A CA 1
ATOM 722 C C . GLY A 1 92 ? -13.468 8.280 21.134 1.00 85.88 92 GLY A C 1
ATOM 723 O O . GLY A 1 92 ? -12.397 8.846 21.349 1.00 85.88 92 GLY A O 1
ATOM 724 N N . GLY A 1 93 ? -14.212 7.734 22.090 1.00 90.50 93 GLY A N 1
ATOM 725 C CA . GLY A 1 93 ? -13.763 7.573 23.463 1.00 90.50 93 GLY A CA 1
ATOM 726 C C . GLY A 1 93 ? -12.993 6.276 23.701 1.00 90.50 93 GLY A C 1
ATOM 727 O O . GLY A 1 93 ? -12.913 5.382 22.854 1.00 90.50 93 GLY A O 1
ATOM 728 N N . TRP A 1 94 ? -12.429 6.159 24.897 1.00 92.50 94 TRP A N 1
ATOM 729 C CA . TRP A 1 94 ? -11.785 4.944 25.393 1.00 92.50 94 TRP A CA 1
ATOM 730 C C . TRP A 1 94 ? -12.101 4.759 26.874 1.00 92.50 94 TRP A C 1
ATOM 732 O O . TRP A 1 94 ? -12.443 5.704 27.570 1.00 92.50 94 TRP A O 1
ATOM 742 N N . TYR A 1 95 ? -11.971 3.538 27.384 1.00 91.56 95 TYR A N 1
ATOM 743 C CA . TYR A 1 95 ? -12.078 3.302 28.821 1.00 91.56 95 TYR A CA 1
ATOM 744 C C . TYR A 1 95 ? -10.704 3.422 29.482 1.00 91.56 95 TYR A C 1
ATOM 746 O O . TYR A 1 95 ? -9.736 2.835 28.992 1.00 91.56 95 TYR A O 1
ATOM 754 N N . SER A 1 96 ? -10.626 4.129 30.607 1.00 89.44 96 SER A N 1
ATOM 755 C CA . SER A 1 96 ? -9.428 4.197 31.444 1.00 89.44 96 SER A CA 1
ATOM 756 C C . SER A 1 96 ? -9.787 3.936 32.899 1.00 89.44 96 SER A C 1
ATOM 758 O O . SER A 1 96 ? -10.771 4.458 33.412 1.00 89.44 96 SER A O 1
ATOM 760 N N . SER A 1 97 ? -8.961 3.140 33.574 1.00 87.38 97 SER A N 1
ATOM 761 C CA . SER A 1 97 ? -9.052 2.872 35.014 1.00 87.38 97 SER A CA 1
ATOM 762 C C . SER A 1 97 ? -7.762 3.236 35.751 1.00 87.38 97 SER A C 1
ATOM 764 O O . SER A 1 97 ? -7.501 2.706 36.828 1.00 87.38 97 SER A O 1
ATOM 766 N N . PHE A 1 98 ? -6.917 4.077 35.144 1.00 82.81 98 PHE A N 1
ATOM 767 C CA . PHE A 1 98 ? -5.585 4.399 35.663 1.00 82.81 98 PHE A CA 1
ATOM 768 C C . PHE A 1 98 ? -5.644 5.138 37.011 1.00 82.81 98 PHE A C 1
ATOM 770 O O . PHE A 1 98 ? -4.984 4.734 37.965 1.00 82.81 98 PHE A O 1
ATOM 777 N N . LYS A 1 99 ? -6.485 6.175 37.119 1.00 82.56 99 LYS A N 1
ATOM 778 C CA . LYS A 1 99 ? -6.817 6.842 38.387 1.00 82.56 99 LYS A CA 1
ATOM 779 C C . LYS A 1 99 ? -8.166 6.298 38.867 1.00 82.56 99 LYS A C 1
ATOM 781 O O . LYS A 1 99 ? -9.152 6.406 38.147 1.00 82.56 99 LYS A O 1
ATOM 786 N N . LYS A 1 100 ? -8.227 5.704 40.067 1.00 79.88 100 LYS A N 1
ATOM 787 C CA . LYS A 1 100 ? -9.464 5.083 40.595 1.00 79.88 100 LYS A CA 1
ATOM 788 C C . LYS A 1 100 ? -10.616 6.083 40.767 1.00 79.88 100 LYS A C 1
ATOM 790 O O . LYS A 1 100 ? -11.760 5.698 40.568 1.00 79.88 100 LYS A O 1
ATOM 795 N N . SER A 1 101 ? -10.316 7.340 41.105 1.00 79.31 101 SER A N 1
ATOM 796 C CA . SER A 1 101 ? -11.307 8.424 41.213 1.00 79.31 101 SER A CA 1
ATOM 797 C C . SER A 1 101 ? -11.933 8.800 39.868 1.00 79.31 101 SER A C 1
ATOM 799 O O . SER A 1 101 ? -13.091 9.210 39.820 1.00 79.31 101 SER A O 1
ATOM 801 N N . ASP A 1 102 ? -11.174 8.598 38.789 1.00 81.88 102 ASP A N 1
ATOM 802 C CA . ASP A 1 102 ? -11.453 9.074 37.431 1.00 81.88 102 ASP A CA 1
ATOM 803 C C . ASP A 1 102 ? -11.656 7.893 36.467 1.00 81.88 102 ASP A C 1
ATOM 805 O O . ASP A 1 102 ? -11.521 8.023 35.246 1.00 81.88 102 ASP A O 1
ATOM 809 N N . ALA A 1 103 ? -11.936 6.709 37.020 1.00 87.00 103 ALA A N 1
ATOM 810 C CA . ALA A 1 103 ? -12.187 5.513 36.237 1.00 87.00 103 ALA A CA 1
ATOM 811 C C . ALA A 1 103 ? -13.509 5.679 35.478 1.00 87.00 103 ALA A C 1
ATOM 813 O O . ALA A 1 103 ? -14.535 5.995 36.082 1.00 87.00 103 ALA A O 1
ATOM 814 N N . GLY A 1 104 ? -13.483 5.491 34.159 1.00 90.69 104 GLY A N 1
ATOM 815 C CA . GLY A 1 104 ? -14.645 5.726 33.306 1.00 90.69 104 GLY A CA 1
ATOM 816 C C . GLY A 1 104 ? -14.320 5.751 31.814 1.00 90.69 104 GLY A C 1
ATOM 817 O O . GLY A 1 104 ? -13.186 5.497 31.391 1.00 90.69 104 GLY A O 1
ATOM 818 N N . PHE A 1 105 ? -15.338 6.056 31.011 1.00 92.50 105 PHE A N 1
ATOM 819 C CA . PHE A 1 105 ? -15.208 6.276 29.572 1.00 92.50 105 PHE A CA 1
ATOM 820 C C . PHE A 1 105 ? -14.794 7.720 29.310 1.00 92.50 105 PHE A C 1
ATOM 822 O O . PHE A 1 105 ? -15.494 8.648 29.688 1.00 92.50 105 PHE A O 1
ATOM 829 N N . GLN A 1 106 ? -13.642 7.913 28.687 1.00 92.38 106 GLN A N 1
ATOM 830 C CA . GLN A 1 106 ? -13.019 9.211 28.488 1.00 92.38 106 GLN A CA 1
ATOM 831 C C . GLN A 1 106 ? -13.160 9.660 27.033 1.00 92.38 106 GLN A C 1
ATOM 833 O O . GLN A 1 106 ? -12.935 8.869 26.113 1.00 92.38 106 GLN A O 1
ATOM 838 N N . PHE A 1 107 ? -13.487 10.935 26.836 1.00 92.56 107 PHE A N 1
ATOM 839 C CA . PHE A 1 107 ? -13.668 11.587 25.542 1.00 92.56 107 PHE A CA 1
ATOM 840 C C . PHE A 1 107 ? -12.899 12.911 25.501 1.00 92.56 107 PHE A C 1
ATOM 842 O O . PHE A 1 107 ? -12.760 13.594 26.512 1.00 92.56 107 PHE A O 1
ATOM 849 N N . LEU A 1 108 ? -12.407 13.290 24.321 1.00 89.06 108 LEU A N 1
ATOM 850 C CA . LEU A 1 108 ? -11.702 14.566 24.112 1.00 89.06 108 LEU A CA 1
ATOM 851 C C . LEU A 1 108 ? -12.655 15.745 23.863 1.00 89.06 108 LEU A C 1
ATOM 853 O O . LEU A 1 108 ? -12.228 16.891 23.908 1.00 89.06 108 LEU A O 1
ATOM 857 N N . SER A 1 109 ? -13.929 15.464 23.587 1.00 89.12 109 SER A N 1
ATOM 858 C CA . SER A 1 109 ? -14.977 16.458 23.351 1.00 89.12 109 SER A CA 1
ATOM 859 C C . SER A 1 109 ? -16.162 16.189 24.274 1.00 89.12 109 SER A C 1
ATOM 861 O O . SER A 1 109 ? -16.531 15.029 24.490 1.00 89.12 109 SER A O 1
ATOM 863 N N . GLU A 1 110 ? -16.753 17.262 24.796 1.00 89.44 110 GLU A N 1
ATOM 864 C CA . GLU A 1 110 ? -17.963 17.227 25.622 1.00 89.44 110 GLU A CA 1
ATOM 865 C C . GLU A 1 110 ? -19.152 16.693 24.820 1.00 89.44 110 GLU A C 1
ATOM 867 O O . GLU A 1 110 ? -19.939 15.878 25.298 1.00 89.44 110 GLU A O 1
ATOM 872 N N . GLU A 1 111 ? -19.230 17.069 23.545 1.00 88.75 111 GLU A N 1
ATOM 873 C CA . GLU A 1 111 ? -20.262 16.618 22.614 1.00 88.75 111 GLU A CA 1
ATOM 874 C C . GLU A 1 111 ? -20.212 15.100 22.411 1.00 88.75 111 GLU A C 1
ATOM 876 O O . GLU A 1 111 ? -21.241 14.439 22.333 1.00 88.75 111 GLU A O 1
ATOM 881 N N . ALA A 1 112 ? -19.014 14.509 22.368 1.00 87.69 112 ALA A N 1
ATOM 882 C CA . ALA A 1 112 ? -18.873 13.061 22.239 1.00 87.69 112 ALA A CA 1
ATOM 883 C C . ALA A 1 112 ? -19.294 12.328 23.526 1.00 87.69 112 ALA A C 1
ATOM 885 O O . ALA A 1 112 ? -19.926 11.273 23.450 1.00 87.69 112 ALA A O 1
ATOM 886 N N . ALA A 1 113 ? -18.991 12.901 24.697 1.00 89.31 113 ALA A N 1
ATOM 887 C CA . ALA A 1 113 ? -19.427 12.363 25.985 1.00 89.31 113 ALA A CA 1
ATOM 888 C C . ALA A 1 113 ? -20.953 12.446 26.150 1.00 89.31 113 ALA A C 1
ATOM 890 O O . ALA A 1 113 ? -21.578 11.476 26.573 1.00 89.31 113 ALA A O 1
ATOM 891 N N . THR A 1 114 ? -21.563 13.563 25.751 1.00 89.50 114 THR A N 1
ATOM 892 C CA . THR A 1 114 ? -23.024 13.743 25.783 1.00 89.50 114 THR A CA 1
ATOM 893 C C . THR A 1 114 ? -23.739 12.878 24.743 1.00 89.50 114 THR A C 1
ATOM 895 O O . THR A 1 114 ? -24.781 12.302 25.047 1.00 89.50 114 THR A O 1
ATOM 898 N N . LYS A 1 115 ? -23.177 12.697 23.537 1.00 89.25 115 LYS A N 1
ATOM 899 C CA . LYS A 1 115 ? -23.676 11.710 22.558 1.00 89.25 115 LYS A CA 1
ATOM 900 C C . LYS A 1 115 ? -23.639 10.290 23.137 1.00 89.25 115 LYS A C 1
ATOM 902 O O . LYS A 1 115 ? -24.570 9.528 22.914 1.00 89.25 115 LYS A O 1
ATOM 907 N N . PHE A 1 116 ? -22.612 9.945 23.920 1.00 89.12 116 PHE A N 1
ATOM 908 C CA . PHE A 1 116 ? -22.512 8.633 24.564 1.00 89.12 116 PHE A CA 1
ATOM 909 C C . PHE A 1 116 ? -23.555 8.420 25.669 1.00 89.12 116 PHE A C 1
ATOM 911 O O . PHE A 1 116 ? -24.107 7.329 25.756 1.00 89.12 116 PHE A O 1
ATOM 918 N N . THR A 1 117 ? -23.867 9.431 26.485 1.00 87.75 117 THR A N 1
ATOM 919 C CA . THR A 1 117 ? -24.934 9.303 27.496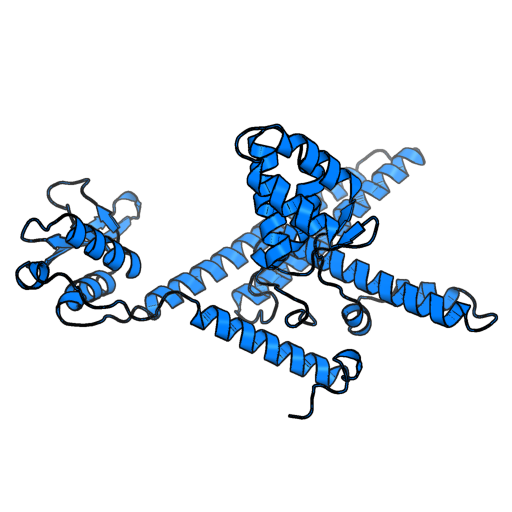 1.00 87.75 117 THR A CA 1
ATOM 920 C C . THR A 1 117 ? -26.321 9.242 26.858 1.00 87.75 117 THR A C 1
ATOM 922 O O . THR A 1 117 ? -27.167 8.484 27.320 1.00 87.75 117 THR A O 1
ATOM 925 N N . LYS A 1 118 ? -26.539 9.972 25.755 1.00 88.25 118 LYS A N 1
ATOM 926 C CA . LYS A 1 118 ? -27.795 9.945 24.983 1.00 88.25 118 LYS A CA 1
ATOM 927 C C . LYS A 1 118 ? -28.092 8.593 24.323 1.00 88.25 118 LYS A C 1
ATOM 929 O O . LYS A 1 118 ? -29.248 8.331 24.019 1.00 88.25 118 LYS A O 1
ATOM 934 N N . LEU A 1 119 ? -27.097 7.707 24.184 1.00 86.81 119 LEU A N 1
ATOM 935 C CA . LEU A 1 119 ? -27.308 6.332 23.703 1.00 86.81 119 LEU A CA 1
ATOM 936 C C . LEU A 1 119 ? -28.201 5.475 24.621 1.00 86.81 119 LEU A C 1
ATOM 938 O O . LEU A 1 119 ? -28.588 4.375 24.226 1.00 86.81 119 LEU A O 1
ATOM 942 N N . LEU A 1 120 ? -28.513 5.949 25.836 1.00 82.25 120 LEU A N 1
ATOM 943 C CA . LEU A 1 120 ? -29.552 5.362 26.690 1.00 82.25 120 LEU A CA 1
ATOM 944 C C . LEU A 1 120 ? -30.970 5.582 26.157 1.00 82.25 120 LEU A C 1
ATOM 946 O O . LEU A 1 120 ? -31.838 4.751 26.397 1.00 82.25 120 LEU A O 1
ATOM 950 N N . GLU A 1 121 ? -31.208 6.713 25.496 1.00 79.44 121 GLU A N 1
ATOM 951 C CA . GLU A 1 121 ? -32.545 7.177 25.112 1.00 79.44 121 GLU A CA 1
ATOM 952 C C . GLU A 1 121 ? -32.832 6.943 23.624 1.00 79.44 121 GLU A C 1
ATOM 954 O O . GLU A 1 121 ? -33.992 6.904 23.216 1.00 79.44 121 GLU A O 1
ATOM 959 N N . GLY A 1 122 ? -31.789 6.782 22.807 1.00 84.06 122 GLY A N 1
ATOM 960 C CA . GLY A 1 122 ? -31.928 6.477 21.390 1.00 84.06 122 GLY A CA 1
ATOM 961 C C . GLY A 1 122 ? -30.600 6.448 20.642 1.00 84.06 122 GLY A C 1
ATOM 962 O O . GLY A 1 122 ? -29.519 6.551 21.219 1.00 84.06 122 GLY A O 1
ATOM 963 N N . ASP A 1 123 ? -30.686 6.295 19.327 1.00 87.19 123 ASP A N 1
ATOM 964 C CA . ASP A 1 123 ? -29.521 6.231 18.452 1.00 87.19 123 ASP A CA 1
ATOM 965 C C . ASP A 1 123 ? -28.794 7.584 18.358 1.00 87.19 123 ASP A C 1
ATOM 967 O O . ASP A 1 123 ? -29.411 8.651 18.364 1.00 87.19 123 ASP A O 1
ATOM 971 N N . ALA A 1 124 ? -27.466 7.545 18.217 1.00 85.19 124 ALA A N 1
ATOM 972 C CA . ALA A 1 124 ? -26.643 8.744 18.077 1.00 85.19 124 ALA A CA 1
ATOM 973 C C . ALA A 1 124 ? -25.969 8.814 16.703 1.00 85.19 124 ALA A C 1
ATOM 975 O O . ALA A 1 124 ? -25.355 7.847 16.242 1.00 85.19 124 ALA A O 1
ATOM 976 N N . ASP A 1 125 ? -26.016 9.991 16.080 1.00 86.00 125 ASP A N 1
ATOM 977 C CA . ASP A 1 125 ? -25.296 10.262 14.839 1.00 86.00 125 ASP A CA 1
ATOM 978 C C . ASP A 1 125 ? -23.826 10.637 15.108 1.00 86.00 125 ASP A C 1
ATOM 980 O O . ASP A 1 125 ? -23.500 11.479 15.959 1.00 86.00 125 ASP A O 1
ATOM 984 N N . ARG A 1 126 ? -22.917 10.005 14.361 1.00 86.50 126 ARG A N 1
ATOM 985 C CA . ARG A 1 126 ? -21.469 10.243 14.402 1.00 86.50 126 ARG A CA 1
ATOM 986 C C . ARG A 1 126 ? -20.873 10.633 13.049 1.00 86.50 126 ARG A C 1
ATOM 988 O O . ARG A 1 126 ? -19.653 10.521 12.894 1.00 86.50 126 ARG A O 1
ATOM 995 N N . GLN A 1 127 ? -21.676 11.090 12.086 1.00 85.62 127 GLN A N 1
ATOM 996 C CA . GLN A 1 127 ? -21.188 11.548 10.777 1.00 85.62 127 GLN A CA 1
ATOM 997 C C . GLN A 1 127 ? -20.043 12.563 10.889 1.00 85.62 127 GLN A C 1
ATOM 999 O O . GLN A 1 127 ? -19.006 12.373 10.260 1.00 85.62 127 GLN A O 1
ATOM 1004 N N . GLU A 1 128 ? -20.163 13.565 11.762 1.00 84.88 128 GLU A N 1
ATOM 1005 C CA . GLU A 1 128 ? -19.126 14.585 12.001 1.00 84.88 128 GLU A CA 1
ATOM 1006 C C . GLU A 1 128 ? -17.795 13.972 12.465 1.00 84.88 128 GLU A C 1
ATOM 1008 O O . GLU A 1 128 ? -16.717 14.342 11.999 1.00 84.88 128 GLU A O 1
ATOM 1013 N N . ILE A 1 129 ? -17.859 12.970 13.349 1.00 83.19 129 ILE A N 1
ATOM 1014 C CA . ILE A 1 129 ? -16.675 12.276 13.873 1.00 83.19 129 ILE A CA 1
ATOM 1015 C C . ILE A 1 129 ? -16.006 11.468 12.756 1.00 83.19 129 ILE A C 1
ATOM 1017 O O . ILE A 1 129 ? -14.776 11.409 12.675 1.00 83.19 129 ILE A O 1
ATOM 1021 N N . LEU A 1 130 ? -16.799 10.820 11.900 1.00 83.81 130 LEU A N 1
ATOM 1022 C CA . LEU A 1 130 ? -16.287 10.071 10.754 1.00 83.81 130 LEU A CA 1
ATOM 1023 C C . LEU A 1 130 ? -15.681 11.004 9.698 1.00 83.81 130 LEU A C 1
ATOM 1025 O O . LEU A 1 130 ? -14.587 10.711 9.211 1.00 83.81 130 LEU A O 1
ATOM 1029 N N . ALA A 1 131 ? -16.334 12.132 9.411 1.00 84.38 131 ALA A N 1
ATOM 1030 C CA . ALA A 1 131 ? -15.859 13.158 8.489 1.00 84.38 131 ALA A CA 1
ATOM 1031 C C . ALA A 1 131 ? -14.526 13.754 8.960 1.00 84.38 131 ALA A C 1
ATOM 1033 O O . ALA A 1 131 ? -13.540 13.666 8.232 1.00 84.38 131 ALA A O 1
ATOM 1034 N N . GLY A 1 132 ? -14.433 14.213 10.213 1.00 82.56 132 GLY A N 1
ATOM 1035 C CA . GLY A 1 132 ? -13.186 14.763 10.758 1.00 82.56 132 GLY A CA 1
ATOM 1036 C C . GLY A 1 132 ? -12.048 13.736 10.824 1.00 82.56 132 GLY A C 1
ATOM 1037 O O . GLY A 1 132 ? -10.881 14.056 10.595 1.00 82.56 132 GLY A O 1
ATOM 1038 N N . ARG A 1 133 ? -12.353 12.452 11.072 1.00 83.06 133 ARG A N 1
ATOM 1039 C CA . ARG A 1 133 ? -11.349 11.375 10.973 1.00 83.06 133 ARG A CA 1
ATOM 1040 C C . ARG A 1 133 ? -10.867 11.162 9.543 1.00 83.06 133 ARG A C 1
ATOM 1042 O O . ARG A 1 133 ? -9.693 10.841 9.364 1.00 83.06 133 ARG A O 1
ATOM 1049 N N . LYS A 1 134 ? -11.761 11.247 8.558 1.00 82.62 134 LYS A N 1
ATOM 1050 C CA . LYS A 1 134 ? -11.427 11.089 7.141 1.00 82.62 134 LYS A CA 1
ATOM 1051 C C . LYS A 1 134 ? -10.557 12.252 6.671 1.00 82.62 134 LYS A C 1
ATOM 1053 O O . LYS A 1 134 ? -9.458 12.000 6.194 1.00 82.62 134 LYS A O 1
ATOM 1058 N N . GLU A 1 135 ? -10.985 13.481 6.936 1.00 83.75 135 GLU A N 1
ATOM 1059 C CA . GLU A 1 135 ? -10.248 14.701 6.604 1.00 83.75 135 GLU A CA 1
ATOM 1060 C C . GLU A 1 135 ? -8.844 14.689 7.218 1.00 83.75 135 GLU A C 1
ATOM 1062 O O . GLU A 1 135 ? -7.850 14.826 6.509 1.00 83.75 135 GLU A O 1
ATOM 1067 N N . ARG A 1 136 ? -8.728 14.392 8.521 1.00 84.06 136 ARG A N 1
ATOM 1068 C CA . ARG A 1 136 ? -7.418 14.282 9.174 1.00 84.06 136 ARG A CA 1
ATOM 1069 C C . ARG A 1 136 ? -6.536 13.222 8.516 1.00 84.06 136 ARG A C 1
ATOM 1071 O O . ARG A 1 136 ? -5.339 13.428 8.365 1.00 84.06 136 ARG A O 1
ATOM 1078 N N . LYS A 1 137 ? -7.096 12.067 8.137 1.00 82.31 137 LYS A N 1
ATOM 1079 C CA . LYS A 1 137 ? -6.330 11.017 7.446 1.00 82.31 137 LYS A CA 1
ATOM 1080 C C . LYS A 1 137 ? -5.845 11.474 6.073 1.00 82.31 137 LYS A C 1
ATOM 1082 O O . LYS A 1 137 ? -4.735 11.103 5.705 1.00 82.31 137 LYS A O 1
ATOM 1087 N N . GLU A 1 138 ? -6.662 12.215 5.332 1.00 82.31 138 GLU A N 1
ATOM 1088 C CA . GLU A 1 138 ? -6.327 12.754 4.009 1.00 82.31 138 GLU A CA 1
ATOM 1089 C C . GLU A 1 138 ? -5.254 13.841 4.112 1.00 82.31 138 GLU A C 1
ATOM 1091 O O . GLU A 1 138 ? -4.237 13.741 3.430 1.00 82.31 138 GLU A O 1
ATOM 1096 N N . GLN A 1 139 ? -5.397 14.784 5.047 1.00 82.06 139 GLN A N 1
ATOM 1097 C CA . GLN A 1 139 ? -4.382 15.803 5.332 1.00 82.06 139 GLN A CA 1
ATOM 1098 C C . GLN A 1 139 ? -3.052 15.164 5.736 1.00 82.06 139 GLN A C 1
ATOM 1100 O O . GLN A 1 139 ? -2.030 15.402 5.098 1.00 82.06 139 GLN A O 1
ATOM 1105 N N . THR A 1 140 ? -3.059 14.246 6.711 1.00 87.38 140 THR A N 1
ATOM 1106 C CA . THR A 1 140 ? -1.824 13.564 7.123 1.00 87.38 140 THR A CA 1
ATOM 1107 C C . THR A 1 140 ? -1.247 12.685 6.003 1.00 87.38 140 THR A C 1
ATOM 1109 O O . THR A 1 140 ? -0.047 12.425 5.967 1.00 87.38 140 THR A O 1
ATOM 1112 N N . ALA A 1 141 ? -2.069 12.173 5.083 1.00 87.00 141 ALA A N 1
ATOM 1113 C CA . ALA A 1 141 ? -1.571 11.455 3.914 1.00 87.00 141 ALA A CA 1
ATOM 1114 C C . ALA A 1 141 ? -0.866 12.390 2.924 1.00 87.00 141 ALA A C 1
ATOM 1116 O O . ALA A 1 141 ? 0.228 12.057 2.472 1.00 87.00 141 ALA A O 1
ATOM 1117 N N . ALA A 1 142 ? -1.463 13.544 2.623 1.00 90.88 142 ALA A N 1
ATOM 1118 C CA . ALA A 1 142 ? -0.865 14.558 1.763 1.00 90.88 142 ALA A CA 1
ATOM 1119 C C . ALA A 1 142 ? 0.456 15.079 2.353 1.00 90.88 142 ALA A C 1
ATOM 1121 O O . ALA A 1 142 ? 1.474 15.067 1.666 1.00 90.88 142 ALA A O 1
ATOM 1122 N N . GLU A 1 143 ? 0.476 15.427 3.643 1.00 92.69 143 GLU A N 1
ATOM 1123 C CA . GLU A 1 143 ? 1.681 15.870 4.361 1.00 92.69 143 GLU A CA 1
ATOM 1124 C C . GLU A 1 143 ? 2.819 14.846 4.262 1.00 92.69 143 GLU A C 1
ATOM 1126 O O . GLU A 1 143 ? 3.937 15.191 3.887 1.00 92.69 143 GLU A O 1
ATOM 1131 N N . ARG A 1 144 ? 2.530 13.562 4.516 1.00 93.25 144 ARG A N 1
ATOM 1132 C CA . ARG A 1 144 ? 3.531 12.487 4.403 1.00 93.25 144 ARG A CA 1
ATOM 1133 C C . ARG A 1 144 ? 4.069 12.323 2.987 1.00 93.25 144 ARG A C 1
ATOM 1135 O O . ARG A 1 144 ? 5.231 11.964 2.822 1.00 93.25 144 ARG A O 1
ATOM 1142 N N . LEU A 1 145 ? 3.234 12.515 1.966 1.00 94.06 145 LEU A N 1
ATOM 1143 C CA . LEU A 1 145 ? 3.671 12.431 0.573 1.00 94.06 145 LEU A CA 1
ATOM 1144 C C . LEU A 1 145 ? 4.540 13.630 0.185 1.00 94.06 145 LEU A C 1
ATOM 1146 O O . LEU A 1 145 ? 5.530 13.424 -0.515 1.00 94.06 145 LEU A O 1
ATOM 1150 N N . HIS A 1 146 ? 4.228 14.836 0.677 1.00 95.00 146 HIS A N 1
ATOM 1151 C CA . HIS A 1 146 ? 5.113 15.996 0.546 1.00 95.00 146 HIS A CA 1
ATOM 1152 C C . HIS A 1 146 ? 6.463 15.734 1.207 1.00 95.00 146 HIS A C 1
ATOM 1154 O O . HIS A 1 146 ? 7.481 15.811 0.530 1.00 95.00 146 HIS A O 1
ATOM 1160 N N . GLU A 1 147 ? 6.467 15.320 2.476 1.00 95.88 147 GLU A N 1
ATOM 1161 C CA . GLU A 1 147 ? 7.697 15.021 3.213 1.00 95.88 147 GLU A CA 1
ATOM 1162 C C . GLU A 1 147 ? 8.529 13.936 2.510 1.00 95.88 147 GLU A C 1
ATOM 1164 O O . GLU A 1 147 ? 9.754 14.027 2.414 1.00 95.88 147 GLU A O 1
ATOM 1169 N N . LEU A 1 148 ? 7.881 12.892 1.983 1.00 95.75 148 LEU A N 1
ATOM 1170 C CA . LEU A 1 148 ? 8.566 11.854 1.216 1.00 95.75 148 LEU A CA 1
ATOM 1171 C C . LEU A 1 148 ? 9.151 12.411 -0.090 1.00 95.75 148 LEU A C 1
ATOM 1173 O O . LEU A 1 148 ? 10.275 12.049 -0.442 1.00 95.75 148 LEU A O 1
ATOM 1177 N N . GLY A 1 149 ? 8.411 13.277 -0.787 1.00 96.00 149 GLY A N 1
ATOM 1178 C CA . GLY A 1 149 ? 8.864 13.987 -1.982 1.00 96.00 149 GLY A CA 1
ATOM 1179 C C . GLY A 1 149 ? 10.091 14.857 -1.710 1.00 96.00 149 GLY A C 1
ATOM 1180 O O . GLY A 1 149 ? 11.104 14.683 -2.384 1.00 96.00 149 GLY A O 1
ATOM 1181 N N . ASP A 1 150 ? 10.050 15.689 -0.668 1.00 97.50 150 ASP A N 1
ATOM 1182 C CA . ASP A 1 150 ? 11.150 16.579 -0.271 1.00 97.50 150 ASP A CA 1
ATOM 1183 C C . ASP A 1 150 ? 12.413 15.782 0.074 1.00 97.50 150 ASP A C 1
ATOM 1185 O O . ASP A 1 150 ? 13.511 16.076 -0.403 1.00 97.50 150 ASP A O 1
ATOM 1189 N N . ASN A 1 151 ? 12.257 14.709 0.856 1.00 96.75 151 ASN A N 1
ATOM 1190 C CA . ASN A 1 151 ? 13.360 13.818 1.208 1.00 96.75 151 ASN A CA 1
ATOM 1191 C C . ASN A 1 151 ? 13.968 13.127 -0.022 1.00 96.75 151 ASN A C 1
ATOM 1193 O O . ASN A 1 151 ? 15.185 12.937 -0.089 1.00 96.75 151 ASN A O 1
ATOM 1197 N N . LEU A 1 152 ? 13.136 12.713 -0.981 1.00 96.19 152 LEU A N 1
ATOM 1198 C CA . LEU A 1 152 ? 13.596 12.074 -2.213 1.00 96.19 152 LEU A CA 1
ATOM 1199 C C . LEU A 1 152 ? 14.330 13.075 -3.112 1.00 96.19 152 LEU A C 1
ATOM 1201 O O . LEU A 1 152 ? 15.405 12.754 -3.616 1.00 96.19 152 LEU A O 1
ATOM 1205 N N . LEU A 1 153 ? 13.790 14.288 -3.250 1.00 96.44 153 LEU A N 1
ATOM 1206 C CA . LEU A 1 153 ? 14.390 15.372 -4.021 1.00 96.44 153 LEU A CA 1
ATOM 1207 C C . LEU A 1 153 ? 15.752 15.771 -3.441 1.00 96.44 153 LEU A C 1
ATOM 1209 O O . LEU A 1 153 ? 16.746 15.749 -4.161 1.00 96.44 153 LEU A O 1
ATOM 1213 N N . GLY A 1 154 ? 15.833 16.010 -2.128 1.00 97.31 154 GLY A N 1
ATOM 1214 C CA . GLY A 1 154 ? 17.089 16.369 -1.465 1.00 97.31 154 GLY A CA 1
ATOM 1215 C C . GLY A 1 154 ? 18.174 15.292 -1.599 1.00 97.31 154 GLY A C 1
ATOM 1216 O O . GLY A 1 154 ? 19.341 15.607 -1.838 1.00 97.31 154 GLY A O 1
ATOM 1217 N N . ARG A 1 155 ? 17.806 14.003 -1.515 1.00 96.75 155 ARG A N 1
ATOM 1218 C CA . ARG A 1 155 ? 18.742 12.886 -1.760 1.00 96.75 155 ARG A CA 1
ATOM 1219 C C . ARG A 1 155 ? 19.207 12.824 -3.212 1.00 96.75 155 ARG A C 1
ATOM 1221 O O . ARG A 1 155 ? 20.382 12.541 -3.463 1.00 96.75 155 ARG A O 1
ATOM 1228 N N . ALA A 1 156 ? 18.305 13.061 -4.160 1.00 97.25 156 ALA A N 1
ATOM 1229 C CA . ALA A 1 156 ? 18.639 13.083 -5.575 1.00 97.25 156 ALA A CA 1
ATOM 1230 C C . ALA A 1 156 ? 19.592 14.245 -5.900 1.00 97.25 156 ALA A C 1
ATOM 1232 O O . ALA A 1 156 ? 20.622 14.018 -6.532 1.00 97.25 156 ALA A O 1
ATOM 1233 N N . ASP A 1 157 ? 19.326 15.446 -5.380 1.00 97.75 157 ASP A N 1
ATOM 1234 C CA . ASP A 1 157 ? 20.180 16.629 -5.550 1.00 97.75 157 ASP A CA 1
ATOM 1235 C C . ASP A 1 157 ? 21.579 16.409 -4.961 1.00 97.75 157 ASP A C 1
ATOM 1237 O O . ASP A 1 157 ? 22.589 16.683 -5.612 1.00 97.75 157 ASP A O 1
ATOM 1241 N N . GLN A 1 158 ? 21.663 15.818 -3.763 1.00 97.25 158 GLN A N 1
ATOM 1242 C CA . GLN A 1 158 ? 22.943 15.443 -3.159 1.00 97.25 158 GLN A CA 1
ATOM 1243 C C . GLN A 1 158 ? 23.706 14.424 -4.021 1.00 97.25 158 GLN A C 1
ATOM 1245 O O . GLN A 1 158 ? 24.930 14.515 -4.168 1.00 97.25 158 GLN A O 1
ATOM 1250 N N . THR A 1 159 ? 22.995 13.454 -4.600 1.00 96.88 159 THR A N 1
ATOM 1251 C CA . THR A 1 159 ? 23.579 12.433 -5.482 1.00 96.88 159 THR A CA 1
ATOM 1252 C C . THR A 1 159 ? 24.116 13.056 -6.771 1.00 96.88 159 THR A C 1
ATOM 1254 O O . THR A 1 159 ? 25.219 12.707 -7.196 1.00 96.88 159 THR A O 1
ATOM 1257 N N . LEU A 1 160 ? 23.387 14.007 -7.364 1.00 96.44 160 LEU A N 1
ATOM 1258 C CA . LEU A 1 160 ? 23.828 14.758 -8.541 1.00 96.44 160 LEU A CA 1
ATOM 1259 C C . LEU A 1 160 ? 25.080 15.583 -8.234 1.00 96.44 160 LEU A C 1
ATOM 1261 O O . LEU A 1 160 ? 26.091 15.403 -8.910 1.00 96.44 160 LEU A O 1
ATOM 1265 N N . ALA A 1 161 ? 25.065 16.378 -7.161 1.00 96.12 161 ALA A N 1
ATOM 1266 C CA . ALA A 1 161 ? 26.219 17.178 -6.749 1.00 96.12 161 ALA A CA 1
ATOM 1267 C C . ALA A 1 161 ? 27.463 16.307 -6.482 1.00 96.12 161 ALA A C 1
ATOM 1269 O O . ALA A 1 161 ? 28.576 16.630 -6.900 1.00 96.12 161 ALA A O 1
ATOM 1270 N N . THR A 1 162 ? 27.277 15.149 -5.839 1.00 95.50 162 THR A N 1
ATOM 1271 C CA . THR A 1 162 ? 28.365 14.186 -5.597 1.00 95.50 162 THR A CA 1
ATOM 1272 C C . THR A 1 162 ? 28.883 13.578 -6.904 1.00 95.50 162 THR A C 1
ATOM 1274 O O . THR A 1 162 ? 30.091 13.400 -7.073 1.00 95.50 162 THR A O 1
ATOM 1277 N N . SER A 1 163 ? 27.990 13.259 -7.846 1.00 93.62 163 SER A N 1
ATOM 1278 C CA . SER A 1 163 ? 28.357 12.716 -9.158 1.00 93.62 163 SER A CA 1
ATOM 1279 C C . SER A 1 163 ? 29.150 13.721 -9.993 1.00 93.62 163 SER A C 1
ATOM 1281 O O . SER A 1 163 ? 30.152 13.350 -10.610 1.00 93.62 163 SER A O 1
ATOM 1283 N N . GLU A 1 164 ? 28.741 14.989 -9.979 1.00 91.94 164 GLU A N 1
ATOM 1284 C CA . GLU A 1 164 ? 29.419 16.094 -10.663 1.00 91.94 164 GLU A CA 1
ATOM 1285 C C . GLU A 1 164 ? 30.824 16.341 -10.106 1.00 91.94 164 GLU A C 1
ATOM 1287 O O . GLU A 1 164 ? 31.765 16.513 -10.878 1.00 91.94 164 GLU A O 1
ATOM 1292 N N . ALA A 1 165 ? 30.994 16.265 -8.783 1.00 92.75 165 ALA A N 1
ATOM 1293 C CA . ALA A 1 165 ? 32.297 16.390 -8.129 1.00 92.75 165 ALA A CA 1
ATOM 1294 C C . ALA A 1 165 ? 33.194 15.139 -8.272 1.00 92.75 165 ALA A C 1
ATOM 1296 O O . ALA A 1 165 ? 34.383 15.181 -7.946 1.00 92.75 165 ALA A O 1
ATOM 1297 N N . SER A 1 166 ? 32.649 14.007 -8.729 1.00 90.44 166 SER A N 1
ATOM 1298 C CA . SER A 1 166 ? 33.382 12.741 -8.822 1.00 90.44 166 SER A CA 1
ATOM 1299 C C . SER A 1 166 ? 34.333 12.694 -10.021 1.00 90.44 166 SER A C 1
ATOM 1301 O O . SER A 1 166 ? 34.040 13.184 -11.108 1.00 90.44 166 SER A O 1
ATOM 1303 N N . LEU A 1 167 ? 35.467 12.008 -9.852 1.00 91.56 167 LEU A N 1
ATOM 1304 C CA . LEU A 1 167 ? 36.486 11.863 -10.894 1.00 91.56 167 LEU A CA 1
ATOM 1305 C C . LEU A 1 167 ? 35.976 11.020 -12.086 1.00 91.56 167 LEU A C 1
ATOM 1307 O O . LEU A 1 167 ? 35.667 9.837 -11.928 1.00 91.56 167 LEU A O 1
ATOM 1311 N N . GLN A 1 168 ? 35.954 11.597 -13.292 1.00 91.69 168 GLN A N 1
ATOM 1312 C CA . GLN A 1 168 ? 35.410 10.981 -14.523 1.00 91.69 168 GLN A CA 1
ATOM 1313 C C . GLN A 1 168 ? 36.454 10.849 -15.644 1.00 91.69 168 GLN A C 1
ATOM 1315 O O . GLN A 1 168 ? 36.153 10.928 -16.827 1.00 91.69 168 GLN A O 1
ATOM 1320 N N . ASN A 1 169 ? 37.715 10.641 -15.273 1.00 92.56 169 ASN A N 1
ATOM 1321 C CA . ASN A 1 169 ? 38.852 10.645 -16.197 1.00 92.56 169 ASN A CA 1
ATOM 1322 C C . ASN A 1 169 ? 38.924 9.450 -17.171 1.00 92.56 169 ASN A C 1
ATOM 1324 O O . ASN A 1 169 ? 39.785 9.435 -18.045 1.00 92.56 169 ASN A O 1
ATOM 1328 N N . THR A 1 170 ? 38.082 8.428 -17.011 1.00 94.94 170 THR A N 1
ATOM 1329 C CA . THR A 1 170 ? 38.031 7.260 -17.901 1.00 94.94 170 THR A CA 1
ATOM 1330 C C . THR A 1 170 ? 36.603 7.011 -18.362 1.00 94.94 170 THR A C 1
ATOM 1332 O O . THR A 1 170 ? 35.669 7.278 -17.606 1.00 94.94 170 THR A O 1
ATOM 1335 N N . ALA A 1 171 ? 36.434 6.435 -19.559 1.00 92.25 171 ALA A N 1
ATOM 1336 C CA . ALA A 1 171 ? 35.116 6.112 -20.120 1.00 92.25 171 ALA A CA 1
ATOM 1337 C C . ALA A 1 171 ? 34.256 5.312 -19.129 1.00 92.25 171 ALA A C 1
ATOM 1339 O O . ALA A 1 171 ? 33.175 5.745 -18.758 1.00 92.25 171 ALA A O 1
ATOM 1340 N N . ARG A 1 172 ? 34.814 4.243 -18.542 1.00 93.88 172 ARG A N 1
ATOM 1341 C CA . ARG A 1 172 ? 34.122 3.447 -17.516 1.00 93.88 172 ARG A CA 1
ATOM 1342 C C . ARG A 1 172 ? 33.644 4.279 -16.319 1.00 93.88 172 ARG A C 1
ATOM 1344 O O . ARG A 1 172 ? 32.572 4.015 -15.785 1.00 93.88 172 ARG A O 1
ATOM 1351 N N . ARG A 1 173 ? 34.443 5.239 -15.839 1.00 91.81 173 ARG A N 1
ATOM 1352 C CA . ARG A 1 173 ? 34.055 6.099 -14.707 1.00 91.81 173 ARG A CA 1
ATOM 1353 C C . ARG A 1 173 ? 32.980 7.098 -15.114 1.00 91.81 173 ARG A C 1
ATOM 1355 O O . ARG A 1 173 ? 32.053 7.303 -14.339 1.00 91.81 173 ARG A O 1
ATOM 1362 N N . ALA A 1 174 ? 33.082 7.672 -16.311 1.00 91.94 174 ALA A N 1
ATOM 1363 C CA . ALA A 1 174 ? 32.040 8.522 -16.871 1.00 91.94 174 ALA A CA 1
ATOM 1364 C C . ALA A 1 174 ? 30.715 7.751 -17.003 1.00 91.94 174 ALA A C 1
ATOM 1366 O O . ALA A 1 174 ? 29.706 8.218 -16.485 1.00 91.94 174 ALA A O 1
ATOM 1367 N N . ASP A 1 175 ? 30.733 6.531 -17.549 1.00 93.12 175 ASP A N 1
ATOM 1368 C CA . ASP A 1 175 ? 29.545 5.679 -17.711 1.00 93.12 175 ASP A CA 1
ATOM 1369 C C . ASP A 1 175 ? 28.874 5.348 -16.370 1.00 93.12 175 ASP A C 1
ATOM 1371 O O . ASP A 1 175 ? 27.651 5.425 -16.233 1.00 93.12 175 ASP A O 1
ATOM 1375 N N . ILE A 1 176 ? 29.671 5.031 -15.339 1.00 93.75 176 ILE A N 1
ATOM 1376 C CA . ILE A 1 176 ? 29.156 4.818 -13.978 1.00 93.75 176 ILE A CA 1
ATOM 1377 C C . ILE A 1 176 ? 28.429 6.074 -13.488 1.00 93.75 176 ILE A C 1
ATOM 1379 O O . ILE A 1 176 ? 27.317 5.971 -12.968 1.00 93.75 176 ILE A O 1
ATOM 1383 N N . GLN A 1 177 ? 29.027 7.255 -13.669 1.00 95.19 177 GLN A N 1
ATOM 1384 C CA . GLN A 1 177 ? 28.418 8.511 -13.236 1.00 95.19 177 GLN A CA 1
ATOM 1385 C C . GLN A 1 177 ? 27.172 8.871 -14.053 1.00 95.19 177 GLN A C 1
ATOM 1387 O O . GLN A 1 177 ? 26.204 9.353 -13.475 1.00 95.19 177 GLN A O 1
ATOM 1392 N N . VAL A 1 178 ? 27.129 8.559 -15.351 1.00 94.56 178 VAL A N 1
ATOM 1393 C CA . VAL A 1 178 ? 25.914 8.690 -16.173 1.00 94.56 178 VAL A CA 1
ATOM 1394 C C . VAL A 1 178 ? 24.779 7.841 -15.593 1.00 94.56 178 VAL A C 1
ATOM 1396 O O . VAL A 1 178 ? 23.673 8.345 -15.404 1.00 94.56 178 VAL A O 1
ATOM 1399 N N . GLY A 1 179 ? 25.050 6.587 -15.217 1.00 94.00 179 GLY A N 1
ATOM 1400 C CA . GLY A 1 179 ? 24.054 5.716 -14.581 1.00 94.00 179 GLY A CA 1
ATOM 1401 C C . GLY A 1 179 ? 23.611 6.175 -13.183 1.00 94.00 179 GLY A C 1
ATOM 1402 O O . GLY A 1 179 ? 22.469 5.929 -12.787 1.00 94.00 179 GLY A O 1
ATOM 1403 N N . VAL A 1 180 ? 24.492 6.838 -12.426 1.00 95.50 180 VAL A N 1
ATOM 1404 C CA . VAL A 1 180 ? 24.156 7.462 -11.133 1.00 95.50 180 VAL A CA 1
ATOM 1405 C C . VAL A 1 180 ? 23.244 8.671 -11.343 1.00 95.50 180 VAL A C 1
ATOM 1407 O O . VAL A 1 180 ? 22.185 8.744 -10.720 1.00 95.50 180 VAL A O 1
ATOM 1410 N N . ARG A 1 181 ? 23.595 9.577 -12.267 1.00 95.25 181 ARG A N 1
ATOM 1411 C CA . ARG A 1 181 ? 22.769 10.751 -12.592 1.00 95.25 181 ARG A CA 1
ATOM 1412 C C . ARG A 1 181 ? 21.411 10.353 -13.152 1.00 95.25 181 ARG A C 1
ATOM 1414 O O . ARG A 1 181 ? 20.406 10.902 -12.724 1.00 95.25 181 ARG A O 1
ATOM 1421 N N . GLY A 1 182 ? 21.359 9.352 -14.032 1.00 95.06 182 GLY A N 1
ATOM 1422 C CA . GLY A 1 182 ? 20.103 8.838 -14.581 1.00 95.06 182 GLY A CA 1
ATOM 1423 C C . GLY A 1 182 ? 19.125 8.370 -13.497 1.00 95.06 182 GLY A C 1
ATOM 1424 O O . GLY A 1 182 ? 17.943 8.703 -13.551 1.00 95.06 182 GLY A O 1
ATOM 1425 N N . ARG A 1 183 ? 19.619 7.668 -12.466 1.00 93.62 183 ARG A N 1
ATOM 1426 C CA . ARG A 1 183 ? 18.803 7.279 -11.302 1.00 93.62 183 ARG A CA 1
ATOM 1427 C C . ARG A 1 183 ? 18.344 8.484 -10.485 1.00 93.62 183 ARG A C 1
ATOM 1429 O O . ARG A 1 183 ? 17.171 8.555 -10.141 1.00 93.62 183 ARG A O 1
ATOM 1436 N N . ALA A 1 184 ? 19.232 9.444 -10.233 1.00 96.25 184 ALA A N 1
ATOM 1437 C CA . ALA A 1 184 ? 18.879 10.653 -9.497 1.00 96.25 184 ALA A CA 1
ATOM 1438 C C . ALA A 1 184 ? 17.818 11.495 -10.233 1.00 96.25 184 ALA A C 1
ATOM 1440 O O . ALA A 1 184 ? 16.860 11.941 -9.611 1.00 96.25 184 ALA A O 1
ATOM 1441 N N . TYR A 1 185 ? 17.907 11.644 -11.559 1.00 95.75 185 TYR A N 1
ATOM 1442 C CA . TYR A 1 185 ? 16.868 12.319 -12.346 1.00 95.75 185 TYR A CA 1
ATOM 1443 C C . TYR A 1 185 ? 15.522 11.581 -12.300 1.00 95.75 185 TYR A C 1
ATOM 1445 O O . TYR A 1 185 ? 14.474 12.224 -12.210 1.00 95.75 185 TYR A O 1
ATOM 1453 N N . ALA A 1 186 ? 15.529 10.243 -12.310 1.00 92.69 186 ALA A N 1
ATOM 1454 C CA . ALA A 1 186 ? 14.309 9.457 -12.127 1.00 92.69 186 ALA A CA 1
ATOM 1455 C C . ALA A 1 186 ? 13.691 9.679 -10.733 1.00 92.69 186 ALA A C 1
ATOM 1457 O O . ALA A 1 186 ? 12.476 9.854 -10.621 1.00 92.69 186 ALA A O 1
ATOM 1458 N N . ASP A 1 187 ? 14.517 9.749 -9.685 1.00 95.00 187 ASP A N 1
ATOM 1459 C CA . ASP A 1 187 ? 14.071 10.070 -8.326 1.00 95.00 187 ASP A CA 1
ATOM 1460 C C . ASP A 1 187 ? 13.506 11.500 -8.225 1.00 95.00 187 ASP A C 1
ATOM 1462 O O . ASP A 1 187 ? 1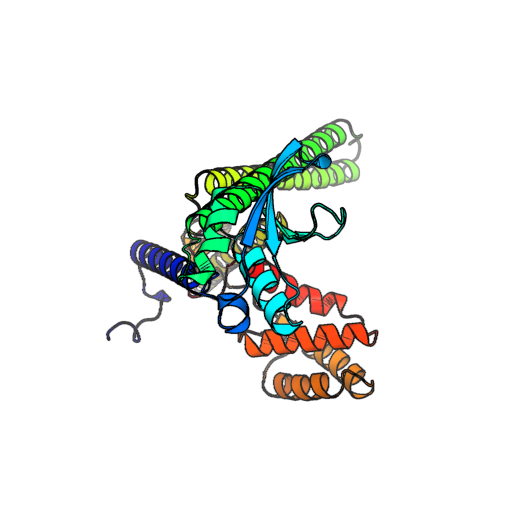2.448 11.687 -7.623 1.00 95.00 187 ASP A O 1
ATOM 1466 N N . GLN A 1 188 ? 14.122 12.500 -8.875 1.00 96.44 188 GLN A N 1
ATOM 1467 C CA . GLN A 1 188 ? 13.573 13.864 -8.951 1.00 96.44 188 GLN A CA 1
ATOM 1468 C C . GLN A 1 188 ? 12.202 13.895 -9.649 1.00 96.44 188 GLN A C 1
ATOM 1470 O O . GLN A 1 188 ? 11.276 14.562 -9.182 1.00 96.44 188 GLN A O 1
ATOM 1475 N N . ALA A 1 189 ? 12.043 13.178 -10.766 1.00 94.06 189 ALA A N 1
ATOM 1476 C CA . ALA A 1 189 ? 10.772 13.106 -11.490 1.00 94.06 189 ALA A CA 1
ATOM 1477 C C . ALA A 1 189 ? 9.669 12.450 -10.640 1.00 94.06 189 ALA A C 1
ATOM 1479 O O . ALA A 1 189 ? 8.526 12.921 -10.601 1.00 94.06 189 ALA A O 1
ATOM 1480 N N . LEU A 1 190 ? 10.023 11.397 -9.902 1.00 94.06 190 LEU A N 1
ATOM 1481 C CA . LEU A 1 190 ? 9.108 10.736 -8.984 1.00 94.06 190 LEU A CA 1
ATOM 1482 C C . LEU A 1 190 ? 8.741 11.634 -7.793 1.00 94.06 190 LEU A C 1
ATOM 1484 O O . LEU A 1 190 ? 7.571 11.682 -7.424 1.00 94.06 190 LEU A O 1
ATOM 1488 N N . ALA A 1 191 ? 9.692 12.395 -7.242 1.00 96.19 191 ALA A N 1
ATOM 1489 C CA . ALA A 1 191 ? 9.437 13.382 -6.190 1.00 96.19 191 ALA A CA 1
ATOM 1490 C C . ALA A 1 191 ? 8.426 14.450 -6.638 1.00 96.19 191 ALA A C 1
ATOM 1492 O O . ALA A 1 191 ? 7.453 14.725 -5.938 1.00 96.19 191 ALA A O 1
ATOM 1493 N N . ARG A 1 192 ? 8.586 14.990 -7.853 1.00 95.25 192 ARG A N 1
ATOM 1494 C CA . ARG A 1 192 ? 7.621 15.941 -8.439 1.00 95.25 192 ARG A CA 1
ATOM 1495 C C . ARG A 1 192 ? 6.229 15.333 -8.580 1.00 95.25 192 ARG A C 1
ATOM 1497 O O . ARG A 1 192 ? 5.235 15.983 -8.263 1.00 95.25 192 ARG A O 1
ATOM 1504 N N . SER A 1 193 ? 6.164 14.076 -9.010 1.00 93.38 193 SER A N 1
ATOM 1505 C CA . SER A 1 193 ? 4.902 13.347 -9.133 1.00 93.38 193 SER A CA 1
ATOM 1506 C C . SER A 1 193 ? 4.240 13.149 -7.762 1.00 93.38 193 SER A C 1
ATOM 1508 O O . SER A 1 193 ? 3.043 13.375 -7.623 1.00 93.38 193 SER A O 1
ATOM 1510 N N . LEU A 1 194 ? 5.015 12.828 -6.719 1.00 94.69 194 LEU A N 1
ATOM 1511 C CA . LEU A 1 194 ? 4.518 12.727 -5.342 1.00 94.69 194 LEU A CA 1
ATOM 1512 C C . LEU A 1 194 ? 3.939 14.050 -4.832 1.00 94.69 194 LEU A C 1
ATOM 1514 O O . LEU A 1 194 ? 2.851 14.040 -4.264 1.00 94.69 194 LEU A O 1
ATOM 1518 N N . HIS A 1 195 ? 4.610 15.179 -5.079 1.00 94.81 195 HIS A N 1
ATOM 1519 C CA . HIS A 1 195 ? 4.084 16.500 -4.724 1.00 94.81 195 HIS A CA 1
ATOM 1520 C C . HIS A 1 195 ? 2.793 16.841 -5.471 1.00 94.81 195 HIS A C 1
ATOM 1522 O O . HIS A 1 195 ? 1.859 17.367 -4.871 1.00 94.81 195 HIS A O 1
ATOM 1528 N N . SER A 1 196 ? 2.717 16.524 -6.767 1.00 92.50 196 SER A N 1
ATOM 1529 C CA . SER A 1 196 ? 1.501 16.737 -7.557 1.00 92.50 196 SER A CA 1
ATOM 1530 C C . SER A 1 196 ? 0.323 15.944 -6.984 1.00 92.50 196 SER A C 1
ATOM 1532 O O . SER A 1 196 ? -0.728 16.522 -6.708 1.00 92.50 196 SER A O 1
ATOM 1534 N N . VAL A 1 197 ? 0.521 14.653 -6.694 1.00 92.06 197 VAL A N 1
ATOM 1535 C CA . VAL A 1 197 ? -0.509 13.812 -6.065 1.00 92.06 197 VAL A CA 1
ATOM 1536 C C . VAL A 1 197 ? -0.882 14.335 -4.677 1.00 92.06 197 VAL A C 1
ATOM 1538 O O . VAL A 1 197 ? -2.063 14.395 -4.345 1.00 92.06 197 VAL A O 1
ATOM 1541 N N . ALA A 1 198 ? 0.096 14.755 -3.873 1.00 92.31 198 ALA A N 1
ATOM 1542 C CA . ALA A 1 198 ? -0.145 15.296 -2.540 1.00 92.31 198 ALA A CA 1
ATOM 1543 C C . ALA A 1 198 ? -0.999 16.578 -2.567 1.00 92.31 198 ALA A C 1
ATOM 1545 O O . ALA A 1 198 ? -1.943 16.688 -1.786 1.00 92.31 198 ALA A O 1
ATOM 1546 N N . ASN A 1 199 ? -0.752 17.487 -3.517 1.00 91.69 199 ASN A N 1
ATOM 1547 C CA . ASN A 1 199 ? -1.563 18.694 -3.723 1.00 91.69 199 ASN A CA 1
ATOM 1548 C C . ASN A 1 199 ? -3.014 18.367 -4.122 1.00 91.69 199 ASN A C 1
ATOM 1550 O O . ASN A 1 199 ? -3.971 18.996 -3.668 1.00 91.69 199 ASN A O 1
ATOM 1554 N N . VAL A 1 200 ? -3.202 17.369 -4.985 1.00 89.94 200 VAL A N 1
ATOM 1555 C CA . VAL A 1 200 ? -4.544 16.955 -5.422 1.00 89.94 200 VAL A CA 1
ATOM 1556 C C . VAL A 1 200 ? -5.287 16.218 -4.294 1.00 89.94 200 VAL A C 1
ATOM 1558 O O . VAL A 1 200 ? -6.507 16.333 -4.170 1.00 89.94 200 VAL A O 1
ATOM 1561 N N . LEU A 1 201 ? -4.565 15.509 -3.420 1.00 88.19 201 LEU A N 1
ATOM 1562 C CA . LEU A 1 201 ? -5.127 14.894 -2.214 1.00 88.19 201 LEU A CA 1
ATOM 1563 C C . LEU A 1 201 ? -5.505 15.926 -1.146 1.00 88.19 201 LEU A C 1
ATOM 1565 O O . LEU A 1 201 ? -6.560 15.781 -0.536 1.00 88.19 201 LEU A O 1
ATOM 1569 N N . SER A 1 202 ? -4.691 16.965 -0.926 1.00 85.94 202 SER A N 1
ATOM 1570 C CA . SER A 1 202 ? -4.969 17.997 0.087 1.00 85.94 202 SER A CA 1
ATOM 1571 C C . SER A 1 202 ? -6.206 18.834 -0.243 1.00 85.94 202 SER A C 1
ATOM 1573 O O . SER A 1 202 ? -6.919 19.268 0.658 1.00 85.94 202 SER A O 1
ATOM 1575 N N . THR A 1 203 ? -6.495 19.009 -1.533 1.00 84.81 203 THR A N 1
ATOM 1576 C CA . THR A 1 203 ? -7.696 19.699 -2.031 1.00 84.81 203 THR A CA 1
ATOM 1577 C C . THR A 1 203 ? -8.927 18.791 -2.120 1.00 84.81 203 THR A C 1
ATOM 1579 O O . THR A 1 203 ? -10.023 19.278 -2.386 1.00 84.81 203 THR A O 1
ATOM 1582 N N . GLY A 1 204 ? -8.774 17.474 -1.928 1.00 79.94 204 GLY A N 1
ATOM 1583 C CA . GLY A 1 204 ? -9.855 16.494 -2.084 1.00 79.94 204 GLY A CA 1
ATOM 1584 C C . GLY A 1 204 ? -10.313 16.275 -3.534 1.00 79.94 204 GLY A C 1
ATOM 1585 O O . GLY A 1 204 ? -11.279 15.545 -3.769 1.00 79.94 204 GLY A O 1
ATOM 1586 N N . ALA A 1 205 ? -9.618 16.870 -4.511 1.00 80.06 205 ALA A N 1
ATOM 1587 C CA . ALA A 1 205 ? -9.942 16.790 -5.935 1.00 80.06 205 ALA A CA 1
ATOM 1588 C C . ALA A 1 205 ? -9.473 15.479 -6.595 1.00 80.06 205 ALA A C 1
ATOM 1590 O O . ALA A 1 205 ? -9.800 15.216 -7.752 1.00 80.06 205 ALA A O 1
ATOM 1591 N N . ALA A 1 206 ? -8.723 14.636 -5.874 1.00 82.06 206 ALA A N 1
ATOM 1592 C CA . ALA A 1 206 ? -8.295 13.329 -6.362 1.00 82.06 206 ALA A CA 1
ATOM 1593 C C . ALA A 1 206 ? -9.516 12.428 -6.587 1.00 82.06 206 ALA A C 1
ATOM 1595 O O . ALA A 1 206 ? -10.083 11.887 -5.639 1.00 82.06 206 ALA A O 1
ATOM 1596 N N . LYS A 1 207 ? -9.926 12.261 -7.847 1.00 83.12 207 LYS A N 1
ATOM 1597 C CA . LYS A 1 207 ? -11.016 11.348 -8.209 1.00 83.12 207 LYS A CA 1
ATOM 1598 C C . LYS A 1 207 ? -10.540 9.901 -8.231 1.00 83.12 207 LYS A C 1
ATOM 1600 O O . LYS A 1 207 ? -11.126 9.039 -7.585 1.00 83.12 207 LYS A O 1
ATOM 1605 N N . TYR A 1 208 ? -9.445 9.677 -8.941 1.00 83.12 208 TYR A N 1
ATOM 1606 C CA . TYR A 1 208 ? -8.880 8.357 -9.158 1.00 83.12 208 TYR A CA 1
ATOM 1607 C C . TYR A 1 208 ? -7.811 8.028 -8.107 1.00 83.12 208 TYR A C 1
ATOM 1609 O O . TYR A 1 208 ? -7.727 6.906 -7.620 1.00 83.12 208 TYR A O 1
ATOM 1617 N N . LEU A 1 209 ? -6.981 9.014 -7.726 1.00 86.38 209 LEU A N 1
ATOM 1618 C CA . LEU A 1 209 ? -5.749 8.803 -6.931 1.00 86.38 209 LEU A CA 1
ATOM 1619 C C . LEU A 1 209 ? -5.994 8.873 -5.421 1.00 86.38 209 LEU A C 1
ATOM 1621 O O . LEU A 1 209 ? -5.047 8.976 -4.640 1.00 86.38 209 LEU A O 1
ATOM 1625 N N . ASP A 1 210 ? -7.257 8.811 -4.993 1.00 84.75 210 ASP A N 1
ATOM 1626 C CA . ASP A 1 210 ? -7.656 9.098 -3.616 1.00 84.75 210 ASP A CA 1
ATOM 1627 C C . ASP A 1 210 ? -7.104 8.108 -2.584 1.00 84.75 210 ASP A C 1
ATOM 1629 O O . ASP A 1 210 ? -7.007 8.458 -1.407 1.00 84.75 210 ASP A O 1
ATOM 1633 N N . GLY A 1 211 ? -6.674 6.915 -3.005 1.00 86.44 211 GLY A N 1
ATOM 1634 C CA . GLY A 1 211 ? -6.037 5.903 -2.162 1.00 86.44 211 GLY A CA 1
ATOM 1635 C C . GLY A 1 211 ? -4.505 5.853 -2.227 1.00 86.44 211 GLY A C 1
ATOM 1636 O O . GLY A 1 211 ? -3.894 5.035 -1.537 1.00 86.44 211 GLY A O 1
ATOM 1637 N N . ILE A 1 212 ? -3.830 6.728 -2.985 1.00 90.38 212 ILE A N 1
ATOM 1638 C CA . ILE A 1 212 ? -2.359 6.759 -2.982 1.00 90.38 212 ILE A CA 1
ATOM 1639 C C . ILE A 1 212 ? -1.837 7.286 -1.645 1.00 90.38 212 ILE A C 1
ATOM 1641 O O . ILE A 1 212 ? -2.184 8.377 -1.201 1.00 90.38 212 ILE A O 1
ATOM 1645 N N . ARG A 1 213 ? -0.982 6.494 -0.990 1.00 87.56 213 ARG A N 1
ATOM 1646 C CA . ARG A 1 213 ? -0.386 6.821 0.318 1.00 87.56 213 ARG A CA 1
ATOM 1647 C C . ARG A 1 213 ? 1.124 6.607 0.379 1.00 87.56 213 ARG A C 1
ATOM 1649 O O . ARG A 1 213 ? 1.767 7.087 1.307 1.00 87.56 213 ARG A O 1
ATOM 1656 N N . HIS A 1 214 ? 1.690 5.878 -0.580 1.00 91.44 214 HIS A N 1
ATOM 1657 C CA . HIS A 1 214 ? 3.079 5.434 -0.541 1.00 91.44 214 HIS A CA 1
ATOM 1658 C C . HIS A 1 214 ? 3.752 5.592 -1.905 1.00 91.44 214 HIS A C 1
ATOM 1660 O O . HIS A 1 214 ? 3.110 5.411 -2.940 1.00 91.44 214 HIS A O 1
ATOM 1666 N N . LYS A 1 215 ? 5.071 5.828 -1.891 1.00 92.69 215 LYS A N 1
ATOM 1667 C CA . LYS A 1 215 ? 5.935 5.878 -3.085 1.00 92.69 215 LYS A CA 1
ATOM 1668 C C . LYS A 1 215 ? 5.728 4.674 -4.007 1.00 92.69 215 LYS A C 1
ATOM 1670 O O . LYS A 1 215 ? 5.572 4.827 -5.212 1.00 92.69 215 LYS A O 1
ATOM 1675 N N . THR A 1 216 ? 5.656 3.481 -3.421 1.00 93.06 216 THR A N 1
ATOM 1676 C CA . THR A 1 216 ? 5.538 2.213 -4.152 1.00 93.06 216 THR A CA 1
ATOM 1677 C C . THR A 1 216 ? 4.231 2.069 -4.929 1.00 93.06 216 THR A C 1
ATOM 1679 O O . THR A 1 216 ? 4.197 1.330 -5.912 1.00 93.06 216 THR A O 1
ATOM 1682 N N . HIS A 1 217 ? 3.160 2.768 -4.536 1.00 92.62 217 HIS A N 1
ATOM 1683 C CA . HIS A 1 217 ? 1.915 2.788 -5.311 1.00 92.62 217 HIS A CA 1
ATOM 1684 C C . HIS A 1 217 ? 2.153 3.506 -6.644 1.00 92.62 217 HIS A C 1
ATOM 1686 O O . HIS A 1 217 ? 1.839 2.971 -7.703 1.00 92.62 217 HIS A O 1
ATOM 1692 N N . LEU A 1 218 ? 2.809 4.668 -6.591 1.00 92.62 218 LEU A N 1
ATOM 1693 C CA . LEU A 1 218 ? 3.120 5.473 -7.767 1.00 92.62 218 LEU A CA 1
ATOM 1694 C C . LEU A 1 218 ? 4.167 4.807 -8.671 1.00 92.62 218 LEU A C 1
ATOM 1696 O O . LEU A 1 218 ? 4.013 4.802 -9.886 1.00 92.62 218 LEU A O 1
ATOM 1700 N N . GLU A 1 219 ? 5.188 4.164 -8.098 1.00 92.81 219 GLU A N 1
ATOM 1701 C CA . GLU A 1 219 ? 6.142 3.345 -8.866 1.00 92.81 219 GLU A CA 1
ATOM 1702 C C . GLU A 1 219 ? 5.440 2.200 -9.614 1.00 92.81 219 GLU A C 1
ATOM 1704 O O . GLU A 1 219 ? 5.779 1.892 -10.760 1.00 92.81 219 GLU A O 1
ATOM 1709 N N . THR A 1 220 ? 4.438 1.579 -8.982 1.00 93.06 220 THR A N 1
ATOM 1710 C CA . THR A 1 220 ? 3.654 0.507 -9.608 1.00 93.06 220 THR A CA 1
ATOM 1711 C C . THR A 1 220 ? 2.814 1.057 -10.761 1.00 93.06 220 THR A C 1
ATOM 1713 O O . THR A 1 220 ? 2.834 0.468 -11.839 1.00 93.06 220 THR A O 1
ATOM 1716 N N . LEU A 1 221 ? 2.165 2.214 -10.591 1.00 91.81 221 LEU A N 1
ATOM 1717 C CA . LEU A 1 221 ? 1.420 2.882 -11.666 1.00 91.81 221 LEU A CA 1
ATOM 1718 C C . LEU A 1 221 ? 2.320 3.307 -12.831 1.00 91.81 221 LEU A C 1
ATOM 1720 O O . LEU A 1 221 ? 2.003 3.014 -13.979 1.00 91.81 221 LEU A O 1
ATOM 1724 N N . ASN A 1 222 ? 3.489 3.887 -12.552 1.00 91.44 222 ASN A N 1
ATOM 1725 C CA . ASN A 1 222 ? 4.477 4.218 -13.583 1.00 91.44 222 ASN A CA 1
ATOM 1726 C C . ASN A 1 222 ? 4.942 2.974 -14.351 1.00 91.44 222 ASN A C 1
ATOM 1728 O O . ASN A 1 222 ? 5.170 3.033 -15.558 1.00 91.44 222 ASN A O 1
ATOM 1732 N N . THR A 1 223 ? 5.066 1.835 -13.665 1.00 91.31 223 THR A N 1
ATOM 1733 C CA . THR A 1 223 ? 5.394 0.561 -14.315 1.00 91.31 223 THR A CA 1
ATOM 1734 C C . THR A 1 223 ? 4.271 0.117 -15.248 1.00 91.31 223 THR A C 1
ATOM 1736 O O . THR A 1 223 ? 4.554 -0.274 -16.377 1.00 91.31 223 THR A O 1
ATOM 1739 N N . VAL A 1 224 ? 3.012 0.195 -14.804 1.00 92.00 224 VAL A N 1
ATOM 1740 C CA . VAL A 1 224 ? 1.843 -0.143 -15.632 1.00 92.00 224 VAL A CA 1
ATOM 1741 C C . VAL A 1 224 ? 1.777 0.761 -16.862 1.00 92.00 224 VAL A C 1
ATOM 1743 O O . VAL A 1 224 ? 1.686 0.252 -17.973 1.00 92.00 224 VAL A O 1
ATOM 1746 N N . LEU A 1 225 ? 1.926 2.076 -16.690 1.00 90.75 225 LEU A N 1
ATOM 1747 C CA . LEU A 1 225 ? 1.899 3.044 -17.789 1.00 90.75 225 LEU A CA 1
ATOM 1748 C C . LEU A 1 225 ? 3.044 2.824 -18.791 1.00 90.75 225 LEU A C 1
ATOM 1750 O O . LEU A 1 225 ? 2.837 2.847 -20.003 1.00 90.75 225 LEU A O 1
ATOM 1754 N N . SER A 1 226 ? 4.250 2.542 -18.292 1.00 90.31 226 SER A N 1
ATOM 1755 C CA . SER A 1 226 ? 5.393 2.192 -19.138 1.00 90.31 226 SER A CA 1
ATOM 1756 C C . SER A 1 226 ? 5.106 0.934 -19.960 1.00 90.31 226 SER A C 1
ATOM 1758 O O . SER A 1 226 ? 5.291 0.940 -21.176 1.00 90.31 226 SER A O 1
ATOM 1760 N N . LEU A 1 227 ? 4.599 -0.133 -19.328 1.00 90.50 227 LEU A N 1
ATOM 1761 C CA . LEU A 1 227 ? 4.228 -1.377 -20.011 1.00 90.50 227 LEU A CA 1
ATOM 1762 C C . LEU A 1 227 ? 3.116 -1.168 -21.046 1.00 90.50 227 LEU A C 1
ATOM 1764 O O . LEU A 1 227 ? 3.190 -1.757 -22.123 1.00 90.50 227 LEU A O 1
ATOM 1768 N N . ALA A 1 228 ? 2.143 -0.310 -20.747 1.00 90.75 228 ALA A N 1
ATOM 1769 C CA . ALA A 1 228 ? 1.062 0.048 -21.656 1.00 90.75 228 ALA A CA 1
ATOM 1770 C C . ALA A 1 228 ? 1.605 0.722 -22.927 1.00 90.75 228 ALA A C 1
ATOM 1772 O O . ALA A 1 228 ? 1.334 0.273 -24.042 1.00 90.75 228 ALA A O 1
ATOM 1773 N N . ARG A 1 229 ? 2.506 1.702 -22.771 1.00 89.88 229 ARG A N 1
ATOM 1774 C CA . ARG A 1 229 ? 3.221 2.319 -23.899 1.00 89.88 229 ARG A CA 1
ATOM 1775 C C . ARG A 1 229 ? 4.007 1.286 -24.710 1.00 89.88 229 ARG A C 1
ATOM 1777 O O . ARG A 1 229 ? 3.923 1.259 -25.936 1.00 89.88 229 ARG A O 1
ATOM 1784 N N . TRP A 1 230 ? 4.738 0.385 -24.048 1.00 89.00 230 TRP A N 1
ATOM 1785 C CA . TRP A 1 230 ? 5.453 -0.700 -24.736 1.00 89.00 230 TRP A CA 1
ATOM 1786 C C . TRP A 1 230 ? 4.513 -1.622 -25.522 1.00 89.00 230 TRP A C 1
ATOM 1788 O O . TRP A 1 230 ? 4.875 -2.080 -26.608 1.00 89.00 230 TRP A O 1
ATOM 1798 N N . ALA A 1 231 ? 3.322 -1.908 -24.994 1.00 89.50 231 ALA A N 1
ATOM 1799 C CA . ALA A 1 231 ? 2.309 -2.704 -25.673 1.00 89.50 231 ALA A CA 1
ATOM 1800 C C . ALA A 1 231 ? 1.735 -1.971 -26.898 1.00 89.50 231 ALA A C 1
ATOM 1802 O O . ALA A 1 231 ? 1.666 -2.583 -27.967 1.00 89.50 231 ALA A O 1
ATOM 1803 N N . ARG A 1 232 ? 1.449 -0.663 -26.796 1.00 88.12 232 ARG A N 1
ATOM 1804 C CA . ARG A 1 232 ? 1.053 0.183 -27.937 1.00 88.12 232 ARG A CA 1
ATOM 1805 C C . ARG A 1 232 ? 2.115 0.181 -29.033 1.00 88.12 232 ARG A C 1
ATOM 1807 O O . ARG A 1 232 ? 1.817 -0.158 -30.175 1.00 88.12 232 ARG A O 1
ATOM 1814 N N . ILE A 1 233 ? 3.372 0.464 -28.685 1.00 86.50 233 ILE A N 1
ATOM 1815 C CA . ILE A 1 233 ? 4.493 0.461 -29.641 1.00 86.50 233 ILE A CA 1
ATOM 1816 C C . ILE A 1 233 ? 4.639 -0.914 -30.303 1.00 86.50 233 ILE A C 1
ATOM 1818 O O . ILE A 1 233 ? 4.867 -1.011 -31.508 1.00 86.50 233 ILE A O 1
ATOM 1822 N N . ARG A 1 234 ? 4.484 -2.006 -29.544 1.00 86.62 234 ARG A N 1
ATOM 1823 C CA . ARG A 1 234 ? 4.530 -3.368 -30.095 1.00 86.62 234 ARG A CA 1
ATOM 1824 C C . ARG A 1 234 ? 3.382 -3.635 -31.069 1.00 86.62 234 ARG A C 1
ATOM 1826 O O . ARG A 1 234 ? 3.608 -4.302 -32.076 1.00 86.62 234 ARG A O 1
ATOM 1833 N N . ALA A 1 235 ? 2.183 -3.130 -30.786 1.00 86.25 235 ALA A N 1
ATOM 1834 C CA . ALA A 1 235 ? 1.036 -3.241 -31.682 1.00 86.25 235 ALA A CA 1
ATOM 1835 C C . ALA A 1 235 ? 1.265 -2.464 -32.989 1.00 86.25 235 ALA A C 1
ATOM 1837 O O . ALA A 1 235 ? 1.055 -3.030 -34.060 1.00 86.25 235 ALA A O 1
ATOM 1838 N N . ILE A 1 236 ? 1.792 -1.235 -32.906 1.00 83.56 236 ILE A N 1
ATOM 1839 C CA . ILE A 1 236 ? 2.185 -0.425 -34.073 1.00 83.56 236 ILE A CA 1
ATOM 1840 C C . ILE A 1 236 ? 3.219 -1.180 -34.914 1.00 83.56 236 ILE A C 1
ATOM 1842 O O . ILE A 1 236 ? 2.996 -1.412 -36.099 1.00 83.56 236 ILE A O 1
ATOM 1846 N N . ARG A 1 237 ? 4.299 -1.672 -34.288 1.00 81.00 237 ARG A N 1
ATOM 1847 C CA . ARG A 1 237 ? 5.337 -2.462 -34.973 1.00 81.00 237 ARG A CA 1
ATOM 1848 C C . ARG A 1 237 ? 4.769 -3.682 -35.686 1.00 81.00 237 ARG A C 1
ATOM 1850 O O . ARG A 1 237 ? 5.217 -4.004 -36.778 1.00 81.00 237 ARG A O 1
ATOM 1857 N N . LYS A 1 238 ? 3.819 -4.392 -35.069 1.00 82.06 238 LYS A N 1
ATOM 1858 C CA . LYS A 1 238 ? 3.197 -5.573 -35.679 1.00 82.06 238 LYS A CA 1
ATOM 1859 C C . LYS A 1 238 ? 2.367 -5.190 -36.909 1.00 82.06 238 LYS A C 1
ATOM 1861 O O . LYS A 1 238 ? 2.510 -5.840 -37.937 1.00 82.06 238 LYS A O 1
ATOM 1866 N N . ALA A 1 239 ? 1.556 -4.139 -36.804 1.00 78.12 239 ALA A N 1
ATOM 1867 C CA . ALA A 1 239 ? 0.736 -3.645 -37.908 1.00 78.12 239 ALA A CA 1
ATOM 1868 C C . ALA A 1 239 ? 1.588 -3.131 -39.084 1.00 78.12 239 ALA A C 1
ATOM 1870 O O . ALA A 1 239 ? 1.247 -3.373 -40.237 1.00 78.12 239 ALA A O 1
ATOM 1871 N N . GLU A 1 240 ? 2.716 -2.472 -38.802 1.00 70.44 240 GLU A N 1
ATOM 1872 C CA . GLU A 1 240 ? 3.645 -1.989 -39.831 1.00 70.44 240 GLU A CA 1
ATOM 1873 C C . GLU A 1 240 ? 4.460 -3.119 -40.472 1.00 70.44 240 GLU A C 1
ATOM 1875 O O . GLU A 1 240 ? 4.683 -3.091 -41.671 1.00 70.44 240 GLU A O 1
ATOM 1880 N N . ASN A 1 241 ? 4.876 -4.144 -39.722 1.00 62.16 241 ASN A N 1
ATOM 1881 C CA . ASN A 1 241 ? 5.629 -5.275 -40.284 1.00 62.16 241 ASN A CA 1
ATOM 1882 C C . ASN A 1 241 ? 4.756 -6.174 -41.191 1.00 62.16 241 ASN A C 1
ATOM 1884 O O . ASN A 1 241 ? 5.275 -6.889 -42.043 1.00 62.16 241 ASN A O 1
ATOM 1888 N N . GLU A 1 242 ? 3.428 -6.125 -41.026 1.00 55.19 242 GLU A N 1
ATOM 1889 C CA . GLU A 1 242 ? 2.451 -6.709 -41.961 1.00 55.19 242 GLU A CA 1
ATOM 1890 C C . GLU A 1 242 ? 2.268 -5.852 -43.236 1.00 55.19 242 GLU A C 1
ATOM 1892 O O . GLU A 1 242 ? 1.769 -6.352 -44.244 1.00 55.19 242 GLU A O 1
ATOM 1897 N N . GLN A 1 243 ? 2.712 -4.588 -43.229 1.00 57.09 243 GLN A N 1
ATOM 1898 C CA . GLN A 1 243 ? 2.703 -3.674 -44.373 1.00 57.09 243 GLN A CA 1
ATOM 1899 C C . GLN A 1 243 ? 4.124 -3.537 -44.945 1.00 57.09 243 GLN A C 1
ATOM 1901 O O . GLN A 1 243 ? 4.938 -2.738 -44.492 1.00 57.09 243 GLN A O 1
ATOM 1906 N N . GLU A 1 244 ? 4.417 -4.363 -45.950 1.00 53.34 244 GLU A N 1
ATOM 1907 C CA . GLU A 1 244 ? 5.646 -4.388 -46.758 1.00 53.34 244 GLU A CA 1
ATOM 1908 C C . GLU A 1 244 ? 6.374 -3.018 -46.844 1.00 53.34 244 GLU A C 1
ATOM 1910 O O . GLU A 1 244 ? 5.873 -2.063 -47.435 1.00 53.34 244 GLU A O 1
ATOM 1915 N N . TYR A 1 245 ? 7.590 -2.943 -46.281 1.00 53.81 245 TYR A N 1
ATOM 1916 C CA . TYR A 1 245 ? 8.580 -1.859 -46.454 1.00 53.81 245 TYR A CA 1
ATOM 1917 C C . TYR A 1 245 ? 8.338 -0.485 -45.772 1.00 53.81 245 TYR A C 1
ATOM 1919 O O . TYR A 1 245 ? 8.762 0.549 -46.294 1.00 53.81 245 TYR A O 1
ATOM 1927 N N . GLY A 1 246 ? 7.773 -0.439 -44.559 1.00 50.41 246 GLY A N 1
ATOM 1928 C CA . GLY A 1 246 ? 7.771 0.765 -43.702 1.00 50.41 246 GLY A CA 1
ATOM 1929 C C . GLY A 1 246 ? 8.959 0.846 -42.725 1.00 50.41 246 GLY A C 1
ATOM 1930 O O . GLY A 1 246 ? 9.048 0.071 -41.781 1.00 50.41 246 GLY A O 1
ATOM 1931 N N . TYR A 1 247 ? 9.887 1.783 -42.939 1.00 52.53 247 TYR A N 1
ATOM 1932 C CA . TYR A 1 247 ? 11.101 2.006 -42.130 1.00 52.53 247 TYR A CA 1
ATOM 1933 C C . TYR A 1 247 ? 10.830 2.377 -40.652 1.00 52.53 247 TYR A C 1
ATOM 1935 O O . TYR A 1 247 ? 9.989 3.223 -40.359 1.00 52.53 247 TYR A O 1
ATOM 1943 N N . GLY A 1 248 ? 11.661 1.866 -39.731 1.00 55.78 248 GLY A N 1
ATOM 1944 C CA . GLY A 1 248 ? 11.586 2.062 -38.270 1.00 55.78 248 GLY A CA 1
ATOM 1945 C C . GLY A 1 248 ? 11.786 3.482 -37.703 1.00 55.78 248 GLY A C 1
ATOM 1946 O O . GLY A 1 248 ? 11.995 3.604 -36.499 1.00 55.78 248 GLY A O 1
ATOM 1947 N N . LEU A 1 249 ? 11.717 4.542 -38.519 1.00 54.94 249 LEU A N 1
ATOM 1948 C CA . LEU A 1 249 ? 11.809 5.939 -38.059 1.00 54.94 249 LEU A CA 1
ATOM 1949 C C . LEU A 1 249 ? 10.552 6.382 -37.286 1.00 54.94 249 LEU A C 1
ATOM 1951 O O . LEU A 1 249 ? 10.668 7.015 -36.243 1.00 54.94 249 LEU A O 1
ATOM 1955 N N . ARG A 1 250 ? 9.351 5.991 -37.741 1.00 61.59 250 ARG A N 1
ATOM 1956 C CA . ARG A 1 250 ? 8.081 6.341 -37.065 1.00 61.59 250 ARG A CA 1
ATOM 1957 C C . ARG A 1 250 ? 7.985 5.764 -35.658 1.00 61.59 250 ARG A C 1
ATOM 1959 O O . ARG A 1 250 ? 7.489 6.411 -34.749 1.00 61.59 250 ARG A O 1
ATOM 1966 N N . VAL A 1 251 ? 8.506 4.557 -35.465 1.00 64.38 251 VAL A N 1
ATOM 1967 C CA . VAL A 1 251 ? 8.545 3.893 -34.158 1.00 64.38 251 VAL A CA 1
ATOM 1968 C C . VAL A 1 251 ? 9.419 4.663 -33.162 1.00 64.38 251 VAL A C 1
ATOM 1970 O O . VAL A 1 251 ? 9.061 4.728 -31.991 1.00 64.38 251 VAL A O 1
ATOM 1973 N N . GLN A 1 252 ? 10.536 5.252 -33.611 1.00 67.12 252 GLN A N 1
ATOM 1974 C CA . GLN A 1 252 ? 11.387 6.095 -32.760 1.00 67.12 252 GLN A CA 1
ATOM 1975 C C . GLN A 1 252 ? 10.679 7.405 -32.393 1.00 67.12 252 GLN A C 1
ATOM 1977 O O . GLN A 1 252 ? 10.680 7.791 -31.229 1.00 67.12 252 GLN A O 1
ATOM 1982 N N . GLU A 1 253 ? 9.995 8.036 -33.352 1.00 74.25 253 GLU A N 1
ATOM 1983 C CA . GLU A 1 253 ? 9.185 9.233 -33.088 1.00 74.25 253 GLU A CA 1
ATOM 1984 C C . GLU A 1 253 ? 8.049 8.954 -32.087 1.00 74.25 253 GLU A C 1
ATOM 1986 O O . GLU A 1 253 ? 7.789 9.773 -31.209 1.00 74.25 253 GLU A O 1
ATOM 1991 N N . GLU A 1 254 ? 7.384 7.796 -32.171 1.00 75.62 254 GLU A N 1
ATOM 1992 C CA . GLU A 1 254 ? 6.360 7.387 -31.194 1.00 75.62 254 GLU A CA 1
ATOM 1993 C C . GLU A 1 254 ? 6.949 7.063 -29.809 1.00 75.62 254 GLU A C 1
ATOM 1995 O O . GLU A 1 254 ? 6.292 7.299 -28.796 1.00 75.62 254 GLU A O 1
ATOM 2000 N N . GLU A 1 255 ? 8.180 6.548 -29.734 1.00 74.38 255 GLU A N 1
ATOM 2001 C CA . GLU A 1 255 ? 8.874 6.260 -28.468 1.00 74.38 255 GLU A CA 1
ATOM 2002 C C . GLU A 1 255 ? 9.259 7.527 -27.687 1.00 74.38 255 GLU A C 1
ATOM 2004 O O . GLU A 1 255 ? 9.271 7.511 -26.449 1.00 74.38 255 GLU A O 1
ATOM 2009 N N . GLU A 1 256 ? 9.557 8.616 -28.400 1.00 79.44 256 GLU A N 1
ATOM 2010 C CA . GLU A 1 256 ? 9.952 9.909 -27.829 1.00 79.44 256 GLU A CA 1
ATOM 2011 C C . GLU A 1 256 ? 8.763 10.757 -27.355 1.00 79.44 256 GLU A C 1
ATOM 2013 O O . GLU A 1 256 ? 8.943 11.692 -26.567 1.00 79.44 256 GLU A O 1
ATOM 2018 N N . LYS A 1 257 ? 7.538 10.430 -27.785 1.00 83.31 257 LYS A N 1
ATOM 2019 C CA . LYS A 1 257 ? 6.337 11.149 -27.348 1.00 83.31 257 LYS A CA 1
ATOM 2020 C C . LYS A 1 257 ? 6.090 10.965 -25.842 1.00 83.31 257 LYS A C 1
ATOM 2022 O O . LYS A 1 257 ? 6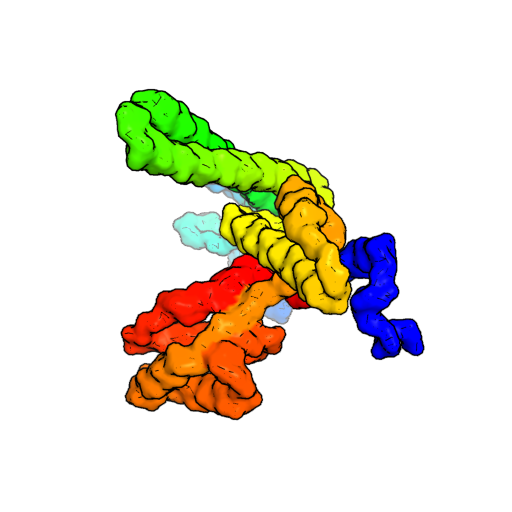.324 9.883 -25.287 1.00 83.31 257 LYS A O 1
ATOM 2027 N N . PRO A 1 258 ? 5.591 12.013 -25.155 1.00 84.19 258 PRO A N 1
ATOM 2028 C CA . PRO A 1 258 ? 5.107 11.868 -23.789 1.00 84.19 258 PRO A CA 1
ATOM 2029 C C . PRO A 1 258 ? 3.920 10.899 -23.751 1.00 84.19 258 PRO A C 1
ATOM 2031 O O . PRO A 1 258 ? 3.250 10.685 -24.761 1.00 84.19 258 PRO A O 1
ATOM 2034 N N . TYR A 1 259 ? 3.651 10.337 -22.571 1.00 84.44 259 TYR A N 1
ATOM 2035 C CA . TYR A 1 259 ? 2.491 9.469 -22.376 1.00 84.44 259 TYR A CA 1
ATOM 2036 C C . TYR A 1 259 ? 1.197 10.178 -22.786 1.00 84.44 259 TYR A C 1
ATOM 2038 O O . TYR A 1 259 ? 0.987 11.350 -22.468 1.00 84.44 259 TYR A O 1
ATOM 2046 N N . SER A 1 260 ? 0.345 9.441 -23.483 1.00 84.19 260 SER A N 1
ATOM 2047 C CA . SER A 1 260 ? -0.898 9.913 -24.082 1.00 84.19 260 SER A CA 1
ATOM 2048 C C . SER A 1 260 ? -2.068 9.000 -23.716 1.00 84.19 260 SER A C 1
ATOM 2050 O O . SER A 1 260 ? -1.879 7.869 -23.265 1.00 84.19 260 SER A O 1
ATOM 2052 N N . GLU A 1 261 ? -3.294 9.464 -23.964 1.00 80.25 261 GLU A N 1
ATOM 2053 C CA . GLU A 1 261 ? -4.515 8.666 -23.769 1.00 80.25 261 GLU A CA 1
ATOM 2054 C C . GLU A 1 261 ? -4.509 7.359 -24.579 1.00 80.25 261 GLU A C 1
ATOM 2056 O O . GLU A 1 261 ? -5.104 6.363 -24.170 1.00 80.25 261 GLU A O 1
ATOM 2061 N N . GLU A 1 262 ? -3.807 7.331 -25.715 1.00 82.00 262 GLU A N 1
ATOM 2062 C CA . GLU A 1 262 ? -3.672 6.127 -26.533 1.00 82.00 262 GLU A CA 1
ATOM 2063 C C . GLU A 1 262 ? -2.864 5.037 -25.829 1.00 82.00 262 GLU A C 1
ATOM 2065 O O . GLU A 1 262 ? -3.183 3.860 -25.979 1.00 82.00 262 GLU A O 1
ATOM 2070 N N . ASP A 1 263 ? -1.840 5.409 -25.053 1.00 85.06 263 ASP A N 1
ATOM 2071 C CA . ASP A 1 263 ? -1.035 4.451 -24.292 1.00 85.06 263 ASP A CA 1
ATOM 2072 C C . ASP A 1 263 ? -1.876 3.798 -23.194 1.00 85.06 263 ASP A C 1
ATOM 2074 O O . ASP A 1 263 ? -1.759 2.600 -22.952 1.00 85.06 263 ASP A O 1
ATOM 2078 N N . ILE A 1 264 ? -2.769 4.570 -22.569 1.00 82.06 264 ILE A N 1
ATOM 2079 C CA . ILE A 1 264 ? -3.603 4.119 -21.449 1.00 82.06 264 ILE A CA 1
ATOM 2080 C C . ILE A 1 264 ? -4.547 2.986 -21.868 1.00 82.06 264 ILE A C 1
ATOM 2082 O O . ILE A 1 264 ? -4.792 2.076 -21.082 1.00 82.06 264 ILE A O 1
ATOM 2086 N N . ARG A 1 265 ? -4.998 2.958 -23.129 1.00 82.81 265 ARG A N 1
ATOM 2087 C CA . ARG A 1 265 ? -5.847 1.872 -23.660 1.00 82.81 265 ARG A CA 1
ATOM 2088 C C . ARG A 1 265 ? -5.177 0.500 -23.656 1.00 82.81 265 ARG A C 1
ATOM 2090 O O . ARG A 1 265 ? -5.861 -0.513 -23.721 1.00 82.81 265 ARG A O 1
ATOM 2097 N N . PHE A 1 266 ? -3.850 0.462 -23.600 1.00 86.31 266 PHE A N 1
ATOM 2098 C CA . PHE A 1 266 ? -3.077 -0.774 -23.518 1.00 86.31 266 PHE A CA 1
ATOM 2099 C C . PHE A 1 266 ? -2.692 -1.130 -22.074 1.00 86.31 266 PHE A C 1
ATOM 2101 O O . PHE A 1 266 ? -1.891 -2.042 -21.860 1.00 86.31 266 PHE A O 1
ATOM 2108 N N . ALA A 1 267 ? -3.200 -0.401 -21.075 1.00 89.00 267 ALA A N 1
ATOM 2109 C CA . ALA A 1 267 ? -2.906 -0.676 -19.679 1.00 89.00 267 ALA A CA 1
ATOM 2110 C C . ALA A 1 267 ? -3.602 -1.963 -19.224 1.00 89.00 267 ALA A C 1
ATOM 2112 O O . ALA A 1 267 ? -4.819 -2.099 -19.298 1.00 89.00 267 ALA A O 1
ATOM 2113 N N . GLU A 1 268 ? -2.815 -2.901 -18.702 1.00 88.12 268 GLU A N 1
ATOM 2114 C CA . GLU A 1 268 ? -3.318 -4.128 -18.091 1.00 88.12 268 GLU A CA 1
ATOM 2115 C C . GLU A 1 268 ? -3.148 -4.065 -16.569 1.00 88.12 268 GLU A C 1
ATOM 2117 O O . GLU A 1 268 ? -2.099 -3.646 -16.060 1.00 88.12 268 GLU A O 1
ATOM 2122 N N . TYR A 1 269 ? -4.149 -4.545 -15.822 1.00 86.44 269 TYR A N 1
ATOM 2123 C CA . TYR A 1 269 ? -3.987 -4.737 -14.380 1.00 86.44 269 TYR A CA 1
ATOM 2124 C C . TYR A 1 269 ? -2.877 -5.749 -14.104 1.00 86.44 269 TYR A C 1
ATOM 2126 O O . TYR A 1 269 ? -2.882 -6.826 -14.710 1.00 86.44 269 TYR A O 1
ATOM 2134 N N . PRO A 1 270 ? -1.935 -5.459 -13.182 1.00 90.50 270 PRO A N 1
ATOM 2135 C CA . PRO A 1 270 ? -0.846 -6.365 -12.853 1.00 90.50 270 PRO A CA 1
ATOM 2136 C C . PRO A 1 270 ? -1.349 -7.535 -12.000 1.00 90.50 270 PRO A C 1
ATOM 2138 O O . PRO A 1 270 ? -1.032 -7.641 -10.814 1.00 90.50 270 PRO A O 1
ATOM 2141 N N . TYR A 1 271 ? -2.135 -8.421 -12.608 1.00 91.75 271 TYR A N 1
ATOM 2142 C CA . TYR A 1 271 ? -2.533 -9.686 -12.013 1.00 91.75 271 TYR A CA 1
ATOM 2143 C C . TYR A 1 271 ? -1.304 -10.563 -11.738 1.00 91.75 271 TYR A C 1
ATOM 2145 O O . TYR A 1 271 ? -0.362 -10.577 -12.542 1.00 91.75 271 TYR A O 1
ATOM 2153 N N . PRO A 1 272 ? -1.293 -11.318 -10.626 1.00 92.94 272 PRO A N 1
ATOM 2154 C CA . PRO A 1 272 ? -0.184 -12.201 -10.310 1.00 92.94 272 PRO A CA 1
ATOM 2155 C C . PRO A 1 272 ? 0.026 -13.244 -11.407 1.00 92.94 272 PRO A C 1
ATOM 2157 O O . PRO A 1 272 ? -0.901 -13.948 -11.809 1.00 92.94 272 PRO A O 1
ATOM 2160 N N . SER A 1 273 ? 1.268 -13.358 -11.871 1.00 93.06 273 SER A N 1
ATOM 2161 C CA . SER A 1 273 ? 1.678 -14.345 -12.866 1.00 93.06 273 SER A CA 1
ATOM 2162 C C . SER A 1 273 ? 2.863 -15.131 -12.330 1.00 93.06 273 SER A C 1
ATOM 2164 O O . SER A 1 273 ? 3.915 -14.551 -12.069 1.00 93.06 273 SER A O 1
ATOM 2166 N N . ILE A 1 274 ? 2.695 -16.444 -12.176 1.00 94.38 274 ILE A N 1
ATOM 2167 C CA . ILE A 1 274 ? 3.687 -17.328 -11.551 1.00 94.38 274 ILE A CA 1
ATOM 2168 C C . ILE A 1 274 ? 4.040 -18.469 -12.500 1.00 94.38 274 ILE A C 1
ATOM 2170 O O . ILE A 1 274 ? 3.163 -19.074 -13.116 1.00 94.38 274 ILE A O 1
ATOM 2174 N N . TYR A 1 275 ? 5.326 -18.809 -12.590 1.00 93.75 275 TYR A N 1
ATOM 2175 C CA . TYR A 1 275 ? 5.755 -20.025 -13.278 1.00 93.75 275 TYR A CA 1
ATOM 2176 C C . TYR A 1 275 ? 5.211 -21.264 -12.569 1.00 93.75 275 TYR A C 1
ATOM 2178 O O . TYR A 1 275 ? 5.492 -21.495 -11.390 1.00 93.75 275 TYR A O 1
ATOM 2186 N N . ARG A 1 276 ? 4.502 -22.105 -13.323 1.00 94.81 276 ARG A N 1
ATOM 2187 C CA . ARG A 1 276 ? 3.898 -23.354 -12.849 1.00 94.81 276 ARG A CA 1
ATOM 2188 C C . ARG A 1 276 ? 4.878 -24.184 -12.030 1.00 94.81 276 ARG A C 1
ATOM 2190 O O . ARG A 1 276 ? 4.549 -24.580 -10.919 1.00 94.81 276 ARG A O 1
ATOM 2197 N N . ARG A 1 277 ? 6.087 -24.386 -12.558 1.00 94.56 277 ARG A N 1
ATOM 2198 C CA . ARG A 1 277 ? 7.132 -25.192 -11.921 1.00 94.56 277 ARG A CA 1
ATOM 2199 C C . ARG A 1 277 ? 7.431 -24.737 -10.490 1.00 94.56 277 ARG A C 1
ATOM 2201 O O . ARG A 1 277 ? 7.444 -25.562 -9.586 1.00 94.56 277 ARG A O 1
ATOM 2208 N N . HIS A 1 278 ? 7.638 -23.439 -10.273 1.00 94.00 278 HIS A N 1
ATOM 2209 C CA . HIS A 1 278 ? 7.973 -22.911 -8.946 1.00 94.00 278 HIS A CA 1
ATOM 2210 C C . HIS A 1 278 ? 6.814 -23.057 -7.961 1.00 94.00 278 HIS A C 1
ATOM 2212 O O . HIS A 1 278 ? 7.021 -23.347 -6.783 1.00 94.00 278 HIS A O 1
ATOM 2218 N N . LEU A 1 279 ? 5.579 -22.912 -8.446 1.00 94.81 279 LEU A N 1
ATOM 2219 C CA . LEU A 1 279 ? 4.405 -23.141 -7.615 1.00 94.81 279 LEU A CA 1
ATOM 2220 C C . LEU A 1 279 ? 4.229 -24.631 -7.278 1.00 94.81 279 LEU A C 1
ATOM 2222 O O . LEU A 1 279 ? 3.912 -24.964 -6.141 1.00 94.81 279 LEU A O 1
ATOM 2226 N N . GLU A 1 280 ? 4.478 -25.535 -8.225 1.00 95.44 280 GLU A N 1
ATOM 2227 C CA . GLU A 1 280 ? 4.446 -26.988 -8.005 1.00 95.44 280 GLU A CA 1
ATOM 2228 C C . GLU A 1 280 ? 5.533 -27.461 -7.027 1.00 95.44 280 GLU A C 1
ATOM 2230 O O . GLU A 1 280 ? 5.256 -28.302 -6.167 1.00 95.44 280 GLU A O 1
ATOM 2235 N N . GLU A 1 281 ? 6.736 -26.887 -7.099 1.00 94.88 281 GLU A N 1
ATOM 2236 C CA . GLU A 1 281 ? 7.820 -27.110 -6.131 1.00 94.88 281 GLU A CA 1
ATOM 2237 C C . GLU A 1 281 ? 7.367 -26.717 -4.710 1.00 94.88 281 GLU A C 1
ATOM 2239 O O . GLU A 1 281 ? 7.473 -27.519 -3.775 1.00 94.88 281 GLU A O 1
ATOM 2244 N N . ALA A 1 282 ? 6.758 -25.534 -4.554 1.00 95.00 282 ALA A N 1
ATOM 2245 C CA . ALA A 1 282 ? 6.214 -25.075 -3.275 1.00 95.00 282 ALA A CA 1
ATOM 2246 C C . ALA A 1 282 ? 5.072 -25.969 -2.758 1.00 95.00 282 ALA A C 1
ATOM 2248 O O . ALA A 1 282 ? 5.006 -26.285 -1.565 1.00 95.00 282 ALA A O 1
ATOM 2249 N N . ILE A 1 283 ? 4.165 -26.399 -3.643 1.00 96.25 283 ILE A N 1
ATOM 2250 C CA . ILE A 1 283 ? 3.051 -27.295 -3.299 1.00 96.25 283 ILE A CA 1
ATOM 2251 C C . ILE A 1 283 ? 3.588 -28.630 -2.793 1.00 96.25 283 ILE A C 1
ATOM 2253 O O . ILE A 1 283 ? 3.141 -29.106 -1.750 1.00 96.25 283 ILE A O 1
ATOM 2257 N N . THR A 1 284 ? 4.547 -29.217 -3.508 1.00 96.06 284 THR A N 1
ATOM 2258 C CA . THR A 1 284 ? 5.135 -30.517 -3.166 1.00 96.06 284 THR A CA 1
ATOM 2259 C C . THR A 1 284 ? 5.772 -30.468 -1.782 1.00 96.06 284 THR A C 1
ATOM 2261 O O . THR A 1 284 ? 5.453 -31.299 -0.933 1.00 96.06 284 THR A O 1
ATOM 2264 N N . TYR A 1 285 ? 6.558 -29.424 -1.503 1.00 94.69 285 TYR A N 1
ATOM 2265 C CA . TYR A 1 285 ? 7.131 -29.193 -0.177 1.00 94.69 285 TYR A CA 1
ATOM 2266 C C . TYR A 1 285 ? 6.055 -29.106 0.920 1.00 94.69 285 TYR A C 1
ATOM 2268 O O . TYR A 1 285 ? 6.169 -29.712 1.987 1.00 94.69 285 TYR A O 1
ATOM 2276 N N . CYS A 1 286 ? 4.975 -28.368 0.660 1.00 94.69 286 CYS A N 1
ATOM 2277 C CA . CYS A 1 286 ? 3.916 -28.140 1.641 1.00 94.69 286 CYS A CA 1
ATOM 2278 C C . CYS A 1 286 ? 2.990 -29.350 1.862 1.00 94.69 286 CYS A C 1
ATOM 2280 O O . CYS A 1 286 ? 2.332 -29.438 2.900 1.00 94.69 286 CYS A O 1
ATOM 2282 N N . LEU A 1 287 ? 2.919 -30.298 0.926 1.00 94.81 287 LEU A N 1
ATOM 2283 C CA . LEU A 1 287 ? 2.124 -31.519 1.098 1.00 94.81 287 LEU A CA 1
ATOM 2284 C C . LEU A 1 287 ? 2.701 -32.443 2.180 1.00 94.81 287 LEU A C 1
ATOM 2286 O O . LEU A 1 287 ? 1.948 -33.150 2.854 1.00 94.81 287 LEU A O 1
ATOM 2290 N N . GLU A 1 288 ? 4.014 -32.411 2.394 1.00 93.06 288 GLU A N 1
ATOM 2291 C CA . GLU A 1 288 ? 4.694 -33.266 3.372 1.00 93.06 288 GLU A CA 1
ATOM 2292 C C . GLU A 1 288 ? 4.662 -32.683 4.791 1.00 93.06 288 GLU A C 1
ATOM 2294 O O . GLU A 1 288 ? 4.706 -33.417 5.784 1.00 93.06 288 GLU A O 1
ATOM 2299 N N . LYS A 1 289 ? 4.516 -31.361 4.918 1.00 93.12 289 LYS A N 1
ATOM 2300 C CA . LYS A 1 289 ? 4.658 -30.653 6.191 1.00 93.12 289 LYS A CA 1
ATOM 2301 C C . LYS A 1 289 ? 3.324 -30.379 6.884 1.00 93.12 289 LYS A C 1
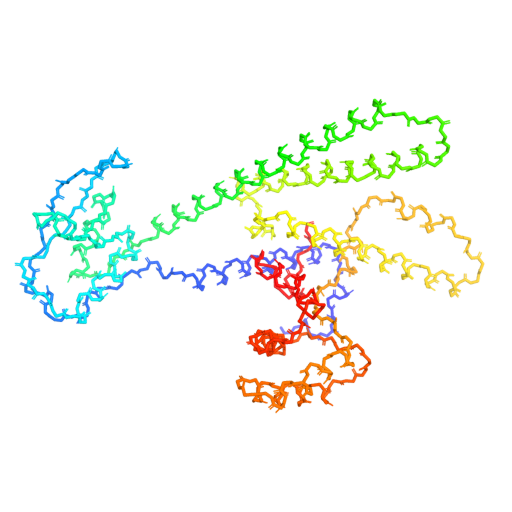ATOM 2303 O O . LYS A 1 289 ? 2.316 -30.064 6.260 1.00 93.12 289 LYS A O 1
ATOM 2308 N N . ASN A 1 290 ? 3.297 -30.487 8.211 1.00 87.94 290 ASN A N 1
ATOM 2309 C CA . ASN A 1 290 ? 2.091 -30.200 8.993 1.00 87.94 290 ASN A CA 1
ATOM 2310 C C . ASN A 1 290 ? 1.799 -28.686 9.015 1.00 87.94 290 ASN A C 1
ATOM 2312 O O . ASN A 1 290 ? 2.718 -27.882 9.101 1.00 87.94 290 ASN A O 1
ATOM 2316 N N . GLY A 1 291 ? 0.518 -28.304 8.939 1.00 88.12 291 GLY A N 1
ATOM 2317 C CA . GLY A 1 291 ? 0.067 -26.900 8.945 1.00 88.12 291 GLY A CA 1
ATOM 2318 C C . GLY A 1 291 ? -0.263 -26.308 7.566 1.00 88.12 291 GLY A C 1
ATOM 2319 O O . GLY A 1 291 ? -1.096 -25.404 7.482 1.00 88.12 291 GLY A O 1
ATOM 2320 N N . CYS A 1 292 ? 0.291 -26.860 6.478 1.00 93.31 292 CYS A N 1
ATOM 2321 C CA . CYS A 1 292 ? 0.061 -26.373 5.108 1.00 93.31 292 CYS A CA 1
ATOM 2322 C C . CYS A 1 292 ? -0.529 -27.414 4.131 1.00 93.31 292 CYS A C 1
ATOM 2324 O O . CYS A 1 292 ? -0.958 -27.027 3.045 1.00 93.31 292 CYS A O 1
ATOM 2326 N N . LYS A 1 293 ? -0.676 -28.694 4.522 1.00 94.12 293 LYS A N 1
ATOM 2327 C CA . LYS A 1 293 ? -1.184 -29.783 3.648 1.00 94.12 293 LYS A CA 1
ATOM 2328 C C . LYS A 1 293 ? -2.509 -29.473 2.954 1.00 94.12 293 LYS A C 1
ATOM 2330 O O . LYS A 1 293 ? -2.655 -29.704 1.758 1.00 94.12 293 LYS A O 1
ATOM 2335 N N . GLN A 1 294 ? -3.489 -28.954 3.697 1.00 94.19 294 GLN A N 1
ATOM 2336 C CA . GLN A 1 294 ? -4.813 -28.666 3.138 1.00 94.19 294 GLN A CA 1
ATOM 2337 C C . GLN A 1 294 ? -4.757 -27.517 2.124 1.00 94.19 294 GLN A C 1
ATOM 2339 O O . GLN A 1 294 ? -5.386 -27.605 1.071 1.00 94.19 294 GLN A O 1
ATOM 2344 N N . ALA A 1 295 ? -3.994 -26.462 2.422 1.00 93.88 295 ALA A N 1
ATOM 2345 C CA . ALA A 1 295 ? -3.801 -25.340 1.508 1.00 93.88 295 ALA A CA 1
ATOM 2346 C C . ALA A 1 295 ? -3.051 -25.782 0.243 1.00 93.88 295 ALA A C 1
ATOM 2348 O O . ALA A 1 295 ? -3.491 -25.473 -0.862 1.00 93.88 295 ALA A O 1
ATOM 2349 N N . ALA A 1 296 ? -2.008 -26.604 0.393 1.00 95.62 296 ALA A N 1
ATOM 2350 C CA . ALA A 1 296 ? -1.266 -27.195 -0.719 1.00 95.62 296 ALA A CA 1
ATOM 2351 C C . ALA A 1 296 ? -2.157 -28.078 -1.608 1.00 95.62 296 ALA A C 1
ATOM 2353 O O . ALA A 1 296 ? -2.151 -27.936 -2.827 1.00 95.62 296 ALA A O 1
ATOM 2354 N N . ALA A 1 297 ? -2.994 -28.937 -1.017 1.00 95.75 297 ALA A N 1
ATOM 2355 C CA . ALA A 1 297 ? -3.920 -29.789 -1.764 1.00 95.75 297 ALA A CA 1
ATOM 2356 C C . ALA A 1 297 ? -4.987 -28.983 -2.523 1.00 95.75 297 ALA A C 1
ATOM 2358 O O . ALA A 1 297 ? -5.352 -29.345 -3.643 1.00 95.75 297 ALA A O 1
ATOM 2359 N N . LYS A 1 298 ? -5.490 -27.889 -1.935 1.00 95.19 298 LYS A N 1
ATOM 2360 C CA . LYS A 1 298 ? -6.387 -26.960 -2.635 1.00 95.19 298 LYS A CA 1
ATOM 2361 C C . LYS A 1 298 ? -5.656 -26.277 -3.792 1.00 95.19 298 LYS A C 1
ATOM 2363 O O . LYS A 1 298 ? -6.169 -26.287 -4.905 1.00 95.19 298 LYS A O 1
ATOM 2368 N N . MET A 1 299 ? -4.452 -25.749 -3.554 1.00 95.75 299 MET A N 1
ATOM 2369 C CA . MET A 1 299 ? -3.661 -25.073 -4.586 1.00 95.75 299 MET A CA 1
ATOM 2370 C C . MET A 1 299 ? -3.319 -26.012 -5.748 1.00 95.75 299 MET A C 1
ATOM 2372 O O . MET A 1 299 ? -3.473 -25.641 -6.905 1.00 95.75 299 MET A O 1
ATOM 2376 N N . ALA A 1 300 ? -2.986 -27.275 -5.466 1.00 95.44 300 ALA A N 1
ATOM 2377 C CA . ALA A 1 300 ? -2.744 -28.280 -6.499 1.00 95.44 300 ALA A CA 1
ATOM 2378 C C . ALA A 1 300 ? -3.964 -28.500 -7.412 1.00 95.44 300 ALA A C 1
ATOM 2380 O O . ALA A 1 300 ? -3.806 -28.740 -8.608 1.00 95.44 300 ALA A O 1
ATOM 2381 N N . LYS A 1 301 ? -5.191 -28.406 -6.878 1.00 95.06 301 LYS A N 1
ATOM 2382 C CA . LYS A 1 301 ? -6.415 -28.478 -7.693 1.00 95.06 301 LYS A CA 1
ATOM 2383 C C . LYS A 1 301 ? -6.569 -27.250 -8.587 1.00 95.06 301 LYS A C 1
ATOM 2385 O O . LYS A 1 301 ? -6.936 -27.414 -9.747 1.00 95.06 301 LYS A O 1
ATOM 2390 N N . THR A 1 302 ? -6.276 -26.060 -8.068 1.00 93.25 302 THR A N 1
ATOM 2391 C CA . THR A 1 302 ? -6.312 -24.804 -8.831 1.00 93.25 302 THR A CA 1
ATOM 2392 C C . THR A 1 302 ? -5.308 -24.851 -9.984 1.00 93.25 302 THR A C 1
ATOM 2394 O O . THR A 1 302 ? -5.699 -24.701 -11.139 1.00 93.25 302 THR A O 1
ATOM 2397 N N . VAL A 1 303 ? -4.051 -25.218 -9.704 1.00 94.25 303 VAL A N 1
ATOM 2398 C CA . VAL A 1 303 ? -2.984 -25.341 -10.714 1.00 94.25 303 VAL A CA 1
ATOM 2399 C C . VAL A 1 303 ? -3.339 -26.340 -11.818 1.00 94.25 303 VAL A C 1
ATOM 2401 O O . VAL A 1 303 ? -3.120 -26.056 -12.992 1.00 94.25 303 VAL A O 1
ATOM 2404 N N . ARG A 1 304 ? -3.956 -27.483 -11.482 1.00 92.50 304 ARG A N 1
ATOM 2405 C CA . ARG A 1 304 ? -4.393 -28.482 -12.479 1.00 92.50 304 ARG A CA 1
ATOM 2406 C C . ARG A 1 304 ? -5.439 -27.958 -13.461 1.00 92.50 304 ARG A C 1
ATOM 2408 O O . ARG A 1 304 ? -5.521 -28.476 -14.570 1.00 92.50 304 ARG A O 1
ATOM 2415 N N . ARG A 1 305 ? -6.263 -26.987 -13.057 1.00 91.69 305 ARG A N 1
ATOM 2416 C CA . ARG A 1 305 ? -7.304 -26.401 -13.918 1.00 91.69 305 ARG A CA 1
ATOM 2417 C C . ARG A 1 305 ? -6.752 -25.341 -14.865 1.00 91.69 305 ARG A C 1
ATOM 2419 O O . ARG A 1 305 ? -7.381 -25.064 -15.881 1.00 91.69 305 ARG A O 1
ATOM 2426 N N . MET A 1 306 ? -5.611 -24.746 -14.536 1.00 90.88 306 MET A N 1
ATOM 2427 C CA . MET A 1 306 ? -5.022 -23.657 -15.306 1.00 90.88 306 MET A CA 1
ATOM 2428 C C . MET A 1 306 ? -4.077 -24.215 -16.382 1.00 90.88 306 MET A C 1
ATOM 2430 O O . MET A 1 306 ? -3.203 -25.021 -16.059 1.00 90.88 306 MET A O 1
ATOM 2434 N N . PRO A 1 307 ? -4.220 -23.827 -17.660 1.00 89.12 307 PRO A N 1
ATOM 2435 C CA . PRO A 1 307 ? -3.292 -24.215 -18.720 1.00 89.12 307 PRO A CA 1
ATOM 2436 C C . PRO A 1 307 ? -2.040 -23.318 -18.744 1.00 89.12 307 PRO A C 1
ATOM 2438 O O . PRO A 1 307 ? -2.042 -22.217 -18.204 1.00 89.12 307 PRO A O 1
ATOM 2441 N N . GLY A 1 308 ? -0.976 -23.784 -19.405 1.00 91.75 308 GLY A N 1
ATOM 2442 C CA . GLY A 1 308 ? 0.228 -22.989 -19.687 1.00 91.75 308 GLY A CA 1
ATOM 2443 C C . GLY A 1 308 ? 1.334 -23.049 -18.627 1.00 91.75 308 GLY A C 1
ATOM 2444 O O . GLY A 1 308 ? 1.130 -23.487 -17.492 1.00 91.75 308 GLY A O 1
ATOM 2445 N N . GLU A 1 309 ? 2.531 -22.620 -19.031 1.00 93.44 309 GLU A N 1
ATOM 2446 C CA . GLU A 1 309 ? 3.723 -22.556 -18.172 1.00 93.44 309 GLU A CA 1
ATOM 2447 C C . GLU A 1 309 ? 3.651 -21.409 -17.160 1.00 93.44 309 GLU A C 1
ATOM 2449 O O . GLU A 1 309 ? 4.126 -21.550 -16.035 1.00 93.44 309 GLU A O 1
ATOM 2454 N N . PHE A 1 310 ? 3.014 -20.300 -17.538 1.00 93.19 310 PHE A N 1
ATOM 2455 C CA . PHE A 1 310 ? 2.738 -19.165 -16.664 1.00 93.19 310 PHE A CA 1
ATOM 2456 C C . PHE A 1 310 ? 1.274 -19.173 -16.249 1.00 93.19 310 PHE A C 1
ATOM 2458 O O . PHE A 1 310 ? 0.373 -19.068 -17.082 1.00 93.19 310 PHE A O 1
ATOM 2465 N N . LEU A 1 311 ? 1.045 -19.274 -14.948 1.00 93.75 311 LEU A N 1
ATOM 2466 C CA . LEU A 1 311 ? -0.276 -19.268 -14.345 1.00 93.75 311 LEU A CA 1
ATOM 2467 C C . LEU A 1 311 ? -0.647 -17.821 -14.013 1.00 93.75 311 LEU A C 1
ATOM 2469 O O . LEU A 1 311 ? -0.036 -17.223 -13.126 1.00 93.75 311 LEU A O 1
ATOM 2473 N N . LYS A 1 312 ? -1.622 -17.260 -14.737 1.00 92.38 312 LYS A N 1
ATOM 2474 C CA . LYS A 1 312 ? -2.167 -15.917 -14.486 1.00 92.38 312 LYS A CA 1
ATOM 2475 C C . LYS A 1 312 ? -3.399 -15.999 -13.589 1.00 92.38 312 LYS A C 1
ATOM 2477 O O . LYS A 1 312 ? -4.403 -16.598 -13.971 1.00 92.38 312 LYS A O 1
ATOM 2482 N N . PHE A 1 313 ? -3.321 -15.400 -12.409 1.00 92.00 313 PHE A N 1
ATOM 2483 C CA . PHE A 1 313 ? -4.391 -15.397 -11.416 1.00 92.00 313 PHE A CA 1
ATOM 2484 C C . PHE A 1 313 ? -5.256 -14.147 -11.591 1.00 92.00 313 PHE A C 1
ATOM 2486 O O . PHE A 1 313 ? -4.926 -13.090 -11.063 1.00 92.00 313 PHE A O 1
ATOM 2493 N N . ASN A 1 314 ? -6.355 -14.266 -12.340 1.00 89.38 314 ASN A N 1
ATOM 2494 C CA . ASN A 1 314 ? -7.231 -13.125 -12.640 1.00 89.38 314 ASN A CA 1
ATOM 2495 C C . ASN A 1 314 ? -8.435 -13.017 -11.689 1.00 89.38 314 ASN A C 1
ATOM 2497 O O . ASN A 1 314 ? -9.028 -11.952 -11.570 1.00 89.38 314 ASN A O 1
ATOM 2501 N N . GLN A 1 315 ? -8.817 -14.116 -11.031 1.00 88.75 315 GLN A N 1
ATOM 2502 C CA . GLN A 1 315 ? -9.980 -14.160 -10.143 1.00 88.75 315 GLN A CA 1
ATOM 2503 C C . GLN A 1 315 ? -9.565 -13.899 -8.696 1.00 88.75 315 GLN A C 1
ATOM 2505 O O . GLN A 1 315 ? -8.642 -14.542 -8.194 1.00 88.75 315 GLN A O 1
ATOM 2510 N N . SER A 1 316 ? -10.300 -13.030 -7.995 1.00 87.19 316 SER A N 1
ATOM 2511 C CA . SER A 1 316 ? -10.012 -12.660 -6.600 1.00 87.19 316 SER A CA 1
ATOM 2512 C C . SER A 1 316 ? -9.898 -13.873 -5.673 1.00 87.19 316 SER A C 1
ATOM 2514 O O . SER A 1 316 ? -8.973 -13.947 -4.871 1.00 87.19 316 SER A O 1
ATOM 2516 N N . HIS A 1 317 ? -10.768 -14.877 -5.839 1.00 89.62 317 HIS A N 1
ATOM 2517 C CA . HIS A 1 317 ? -10.718 -16.105 -5.041 1.00 89.62 317 HIS A CA 1
ATOM 2518 C C . HIS A 1 317 ? -9.402 -16.880 -5.208 1.00 89.62 317 HIS A C 1
ATOM 2520 O O . HIS A 1 317 ? -8.832 -17.347 -4.221 1.00 89.62 317 HIS A O 1
ATOM 2526 N N . ASP A 1 318 ? -8.899 -17.005 -6.439 1.00 91.75 318 ASP A N 1
ATOM 2527 C CA . ASP A 1 318 ? -7.661 -17.741 -6.707 1.00 91.75 318 ASP A CA 1
ATOM 2528 C C . ASP A 1 318 ? -6.440 -16.975 -6.170 1.00 91.75 318 ASP A C 1
ATOM 2530 O O . ASP A 1 318 ? -5.491 -17.588 -5.676 1.00 91.75 318 ASP A O 1
ATOM 2534 N N . ILE A 1 319 ? -6.477 -15.637 -6.212 1.00 92.88 319 ILE A N 1
ATOM 2535 C CA . ILE A 1 319 ? -5.437 -14.764 -5.644 1.00 92.88 319 ILE A CA 1
ATOM 2536 C C . ILE A 1 319 ? -5.418 -14.868 -4.113 1.00 92.88 319 ILE A C 1
ATOM 2538 O O . ILE A 1 319 ? -4.351 -15.036 -3.523 1.00 92.88 319 ILE A O 1
ATOM 2542 N N . GLU A 1 320 ? -6.580 -14.834 -3.457 1.00 92.12 320 GLU A N 1
ATOM 2543 C CA . GLU A 1 320 ? -6.691 -15.030 -2.005 1.00 92.12 320 GLU A CA 1
ATOM 2544 C C . GLU A 1 320 ? -6.199 -16.418 -1.585 1.00 92.12 320 GLU A C 1
ATOM 2546 O O . GLU A 1 320 ? -5.468 -16.564 -0.602 1.00 92.12 320 GLU A O 1
ATOM 2551 N N . GLN A 1 321 ? -6.556 -17.448 -2.355 1.00 93.88 321 GLN A N 1
ATOM 2552 C CA . GLN A 1 321 ? -6.090 -18.809 -2.125 1.00 93.88 321 GLN A CA 1
ATOM 2553 C C . GLN A 1 321 ? -4.564 -18.915 -2.272 1.00 93.88 321 GLN A C 1
ATOM 2555 O O . GLN A 1 321 ? -3.919 -19.630 -1.500 1.00 93.88 321 GLN A O 1
ATOM 2560 N N . LEU A 1 322 ? -3.984 -18.209 -3.246 1.00 94.94 322 LEU A N 1
ATOM 2561 C CA . LEU A 1 322 ? -2.540 -18.109 -3.443 1.00 94.94 322 LEU A CA 1
ATOM 2562 C C . LEU A 1 322 ? -1.866 -17.402 -2.265 1.00 94.94 322 LEU A C 1
ATOM 2564 O O . LEU A 1 322 ? -0.905 -17.936 -1.716 1.00 94.94 322 LEU A O 1
ATOM 2568 N N . ALA A 1 323 ? -2.402 -16.269 -1.815 1.00 94.69 323 ALA A N 1
ATOM 2569 C CA . ALA A 1 323 ? -1.877 -15.537 -0.667 1.00 94.69 323 ALA A CA 1
ATOM 2570 C C . ALA A 1 323 ? -1.927 -16.362 0.638 1.00 94.69 323 ALA A C 1
ATOM 2572 O O . ALA A 1 323 ? -0.934 -16.417 1.368 1.00 94.69 323 ALA A O 1
ATOM 2573 N N . ASP A 1 324 ? -3.040 -17.056 0.922 1.00 94.81 324 ASP A N 1
ATOM 2574 C CA . ASP A 1 324 ? -3.152 -17.960 2.082 1.00 94.81 324 ASP A CA 1
ATOM 2575 C C . ASP A 1 324 ? -2.152 -19.121 1.983 1.00 94.81 324 ASP A C 1
ATOM 2577 O O . ASP A 1 324 ? -1.477 -19.452 2.962 1.00 94.81 324 ASP A O 1
ATOM 2581 N N . PHE A 1 325 ? -2.003 -19.713 0.794 1.00 96.12 325 PHE A N 1
ATOM 2582 C CA . PHE A 1 325 ? -1.038 -20.784 0.565 1.00 96.12 325 PHE A CA 1
ATOM 2583 C C . PHE A 1 325 ? 0.405 -20.326 0.821 1.00 96.12 325 PHE A C 1
ATOM 2585 O O . PHE A 1 325 ? 1.119 -21.003 1.562 1.00 96.12 325 PHE A O 1
ATOM 2592 N N . LEU A 1 326 ? 0.824 -19.182 0.273 1.00 95.38 326 LEU A N 1
ATOM 2593 C CA . LEU A 1 326 ? 2.184 -18.663 0.452 1.00 95.38 326 LEU A CA 1
ATOM 2594 C C . LEU A 1 326 ? 2.465 -18.273 1.905 1.00 95.38 326 LEU A C 1
ATOM 2596 O O . LEU A 1 326 ? 3.509 -18.637 2.443 1.00 95.38 326 LEU A O 1
ATOM 2600 N N . SER A 1 327 ? 1.507 -17.638 2.587 1.00 95.00 327 SER A N 1
ATOM 2601 C CA . SER A 1 327 ? 1.615 -17.335 4.021 1.00 95.00 327 SER A CA 1
ATOM 2602 C C . SER A 1 327 ? 1.880 -18.599 4.853 1.00 95.00 327 SER A C 1
ATOM 2604 O O . SER A 1 327 ? 2.777 -18.638 5.703 1.00 95.00 327 SER A O 1
ATOM 2606 N N . ARG A 1 328 ? 1.164 -19.690 4.550 1.00 94.50 328 ARG A N 1
ATOM 2607 C CA . ARG A 1 328 ? 1.377 -20.991 5.197 1.00 94.50 328 ARG A CA 1
ATOM 2608 C C . ARG A 1 328 ? 2.702 -21.626 4.790 1.00 94.50 328 ARG A C 1
ATOM 2610 O O . ARG A 1 328 ? 3.391 -22.136 5.667 1.00 94.50 328 ARG A O 1
ATOM 2617 N N . ALA A 1 329 ? 3.086 -21.583 3.517 1.00 94.50 329 ALA A N 1
ATOM 2618 C CA . ALA A 1 329 ? 4.364 -22.120 3.046 1.00 94.50 329 ALA A CA 1
ATOM 2619 C C . ALA A 1 329 ? 5.543 -21.454 3.774 1.00 94.50 329 ALA A C 1
ATOM 2621 O O . ALA A 1 329 ? 6.409 -22.139 4.324 1.00 94.50 329 ALA A O 1
ATOM 2622 N N . LYS A 1 330 ? 5.493 -20.124 3.897 1.00 94.88 330 LYS A N 1
ATOM 2623 C CA . LYS A 1 330 ? 6.453 -19.319 4.654 1.00 94.88 330 LYS A CA 1
ATOM 2624 C C . LYS A 1 330 ? 6.505 -19.700 6.129 1.00 94.88 330 LYS A C 1
ATOM 2626 O O . LYS A 1 330 ? 7.589 -19.856 6.684 1.00 94.88 330 LYS A O 1
ATOM 2631 N N . SER A 1 331 ? 5.350 -19.912 6.765 1.00 93.56 331 SER A N 1
ATOM 2632 C CA . SER A 1 331 ? 5.297 -20.308 8.182 1.00 93.56 331 SER A CA 1
ATOM 2633 C C . SER A 1 331 ? 5.959 -21.660 8.468 1.00 93.56 331 SER A C 1
ATOM 2635 O O . SER A 1 331 ? 6.380 -21.919 9.593 1.00 93.56 331 SER A O 1
ATOM 2637 N N . VAL A 1 332 ? 6.073 -22.510 7.444 1.00 94.25 332 VAL A N 1
ATOM 2638 C CA . VAL A 1 332 ? 6.686 -23.837 7.538 1.00 94.25 332 VAL A CA 1
ATOM 2639 C C . VAL A 1 332 ? 8.131 -23.845 7.010 1.00 94.25 332 VAL A C 1
ATOM 2641 O O . VAL A 1 332 ? 8.769 -24.894 6.955 1.00 94.25 332 VAL A O 1
ATOM 2644 N N . GLY A 1 333 ? 8.678 -22.670 6.680 1.00 92.44 333 GLY A N 1
ATOM 2645 C CA . GLY A 1 333 ? 10.082 -22.490 6.310 1.00 92.44 333 GLY A CA 1
ATOM 2646 C C . GLY A 1 333 ? 10.401 -22.654 4.822 1.00 92.44 333 GLY A C 1
ATOM 2647 O O . GLY A 1 333 ? 11.573 -22.810 4.488 1.00 92.44 333 GLY A O 1
ATOM 2648 N N . PHE A 1 334 ? 9.406 -22.632 3.930 1.00 93.62 334 PHE A N 1
ATOM 2649 C CA . PHE A 1 334 ? 9.659 -22.536 2.488 1.00 93.62 334 PHE A CA 1
ATOM 2650 C C . PHE A 1 334 ? 10.033 -21.096 2.100 1.00 93.62 334 PHE A C 1
ATOM 2652 O O . PHE A 1 334 ? 9.407 -20.149 2.580 1.00 93.62 334 PHE A O 1
ATOM 2659 N N . ASP A 1 335 ? 11.023 -20.925 1.220 1.00 93.44 335 ASP A N 1
ATOM 2660 C CA . ASP A 1 335 ? 11.384 -19.612 0.679 1.00 93.44 335 ASP A CA 1
ATOM 2661 C C . ASP A 1 335 ? 10.354 -19.163 -0.367 1.00 93.44 335 ASP A C 1
ATOM 2663 O O . ASP A 1 335 ? 10.310 -19.664 -1.490 1.00 93.44 335 ASP A O 1
ATOM 2667 N N . THR A 1 336 ? 9.498 -18.218 0.019 1.00 92.25 336 THR A N 1
ATOM 2668 C CA . THR A 1 336 ? 8.446 -17.661 -0.837 1.00 92.25 336 THR A CA 1
ATOM 2669 C C . THR A 1 336 ? 8.857 -16.365 -1.522 1.00 92.25 336 THR A C 1
ATOM 2671 O O . THR A 1 336 ? 8.011 -15.788 -2.192 1.00 92.25 336 THR A O 1
ATOM 2674 N N . THR A 1 337 ? 10.110 -15.904 -1.400 1.00 90.94 337 THR A N 1
ATOM 2675 C CA . THR A 1 337 ? 10.522 -14.541 -1.800 1.00 90.94 337 THR A CA 1
ATOM 2676 C C . THR A 1 337 ? 10.049 -14.179 -3.212 1.00 90.94 337 THR A C 1
ATOM 2678 O O . THR A 1 337 ? 9.291 -13.229 -3.390 1.00 90.94 337 THR A O 1
ATOM 2681 N N . TRP A 1 338 ? 10.379 -15.009 -4.203 1.00 87.88 338 TRP A N 1
ATOM 2682 C CA . TRP A 1 338 ? 9.979 -14.789 -5.597 1.00 87.88 338 TRP A CA 1
ATOM 2683 C C . TRP A 1 338 ? 8.470 -14.938 -5.847 1.00 87.88 338 TRP A C 1
ATOM 2685 O O . TRP A 1 338 ? 7.923 -14.282 -6.728 1.00 87.88 338 TRP A O 1
ATOM 2695 N N . LEU A 1 339 ? 7.781 -15.797 -5.088 1.00 91.81 339 LEU A N 1
ATOM 2696 C CA . LEU A 1 339 ? 6.333 -16.001 -5.220 1.00 91.81 339 LEU A CA 1
ATOM 2697 C C . LEU A 1 339 ? 5.544 -14.836 -4.598 1.00 91.81 339 LEU A C 1
ATOM 2699 O O . LEU A 1 339 ? 4.523 -14.421 -5.144 1.00 91.81 339 LEU A O 1
ATOM 2703 N N . ASP A 1 340 ? 6.042 -14.284 -3.490 1.00 91.69 340 ASP A N 1
ATOM 2704 C CA . ASP A 1 340 ? 5.483 -13.110 -2.820 1.00 91.69 340 ASP A CA 1
ATOM 2705 C C . ASP A 1 340 ? 5.631 -11.854 -3.700 1.00 91.69 340 ASP A C 1
ATOM 2707 O O . ASP A 1 340 ? 4.700 -11.048 -3.786 1.00 91.69 340 ASP A O 1
ATOM 2711 N N . GLU A 1 341 ? 6.752 -11.708 -4.419 1.00 90.44 341 GLU A N 1
ATOM 2712 C CA . GLU A 1 341 ? 6.966 -10.615 -5.383 1.00 90.44 341 GLU A CA 1
ATOM 2713 C C . GLU A 1 341 ? 5.911 -10.601 -6.503 1.00 90.44 341 GLU A C 1
ATOM 2715 O O . GLU A 1 341 ? 5.451 -9.530 -6.915 1.00 90.44 341 GLU A O 1
ATOM 2720 N N . CYS A 1 342 ? 5.455 -11.774 -6.962 1.00 90.31 342 CYS A N 1
ATOM 2721 C CA . CYS A 1 342 ? 4.401 -11.881 -7.976 1.00 90.31 342 CYS A CA 1
ATOM 2722 C C . CYS A 1 342 ? 3.045 -11.341 -7.493 1.00 90.31 342 CYS A C 1
ATOM 2724 O O . CYS A 1 342 ? 2.262 -10.854 -8.308 1.00 90.31 342 CYS A O 1
ATOM 2726 N N . LEU A 1 343 ? 2.763 -11.403 -6.187 1.00 92.06 343 LEU A N 1
ATOM 2727 C CA . LEU A 1 343 ? 1.552 -10.835 -5.583 1.00 92.06 343 LEU A CA 1
ATOM 2728 C C . LEU A 1 343 ? 1.685 -9.338 -5.286 1.00 92.06 343 LEU A C 1
ATOM 2730 O O . LEU A 1 343 ? 0.686 -8.641 -5.091 1.00 92.06 343 LEU A O 1
ATOM 2734 N N . GLU A 1 344 ? 2.912 -8.827 -5.206 1.00 91.75 344 GLU A N 1
ATOM 2735 C CA . GLU A 1 344 ? 3.165 -7.543 -4.572 1.00 91.75 344 GLU A CA 1
ATOM 2736 C C . GLU A 1 344 ? 2.543 -6.371 -5.336 1.00 91.75 344 GLU A C 1
ATOM 2738 O O . GLU A 1 344 ? 1.905 -5.511 -4.726 1.00 91.75 344 GLU A O 1
ATOM 2743 N N . LYS A 1 345 ? 2.681 -6.348 -6.667 1.00 90.44 345 LYS A N 1
ATOM 2744 C CA . LYS A 1 345 ? 2.119 -5.284 -7.517 1.00 90.44 345 LYS A CA 1
ATOM 2745 C C . LYS A 1 345 ? 0.596 -5.231 -7.416 1.00 90.44 345 LYS A C 1
ATOM 2747 O O . LYS A 1 345 ? 0.047 -4.152 -7.205 1.00 90.44 345 LYS A O 1
ATOM 2752 N N . HIS A 1 346 ? -0.058 -6.390 -7.481 1.00 91.06 346 HIS A N 1
ATOM 2753 C CA . HIS A 1 346 ? -1.502 -6.520 -7.305 1.00 91.06 346 HIS A CA 1
ATOM 2754 C C . HIS A 1 346 ? -1.939 -5.990 -5.932 1.00 91.06 346 HIS A C 1
ATOM 2756 O O . HIS A 1 346 ? -2.731 -5.056 -5.845 1.00 91.06 346 HIS A O 1
ATOM 2762 N N . HIS A 1 347 ? -1.342 -6.494 -4.846 1.00 91.38 347 HIS A N 1
ATOM 2763 C CA . HIS A 1 347 ? -1.687 -6.055 -3.492 1.00 91.38 347 HIS A CA 1
ATOM 2764 C C . HIS A 1 347 ? -1.399 -4.569 -3.238 1.00 91.38 347 HIS A C 1
ATOM 2766 O O . HIS A 1 347 ? -2.078 -3.955 -2.416 1.00 91.38 347 HIS A O 1
ATOM 2772 N N . ARG A 1 348 ? -0.373 -3.982 -3.872 1.00 92.12 348 ARG A N 1
ATOM 2773 C CA . ARG A 1 348 ? -0.069 -2.544 -3.764 1.00 92.12 348 ARG A CA 1
ATOM 2774 C C . ARG A 1 348 ? -1.188 -1.697 -4.373 1.00 92.12 348 ARG A C 1
ATOM 2776 O O . ARG A 1 348 ? -1.571 -0.709 -3.754 1.00 92.12 348 ARG A O 1
ATOM 2783 N N . LEU A 1 349 ? -1.723 -2.087 -5.532 1.00 90.56 349 LEU A N 1
ATOM 2784 C CA . LEU A 1 349 ? -2.841 -1.379 -6.163 1.00 90.56 349 LEU A CA 1
ATOM 2785 C C . LEU A 1 349 ? -4.150 -1.569 -5.387 1.00 90.56 349 LEU A C 1
ATOM 2787 O O . LEU A 1 349 ? -4.809 -0.575 -5.092 1.00 90.56 349 LEU A O 1
ATOM 2791 N N . GLN A 1 350 ? -4.442 -2.778 -4.898 1.00 89.06 350 GLN A N 1
ATOM 2792 C CA . GLN A 1 350 ? -5.602 -3.000 -4.020 1.00 89.06 350 GLN A CA 1
ATOM 2793 C C . GLN A 1 350 ? -5.538 -2.160 -2.736 1.00 89.06 350 GLN A C 1
ATOM 2795 O O . GLN A 1 350 ? -6.512 -1.536 -2.315 1.00 89.06 350 GLN A O 1
ATOM 2800 N N . ARG A 1 351 ? -4.354 -2.071 -2.112 1.00 89.00 351 ARG A N 1
ATOM 2801 C CA . ARG A 1 351 ? -4.122 -1.194 -0.948 1.00 89.00 351 ARG A CA 1
ATOM 2802 C C . ARG A 1 351 ? -4.276 0.290 -1.278 1.00 89.00 351 ARG A C 1
ATOM 2804 O O . ARG A 1 351 ? -4.540 1.077 -0.372 1.00 89.00 351 ARG A O 1
ATOM 2811 N N . ALA A 1 352 ? -4.098 0.665 -2.541 1.00 87.94 352 ALA A N 1
ATOM 2812 C CA . ALA A 1 352 ? -4.366 2.000 -3.053 1.00 87.94 352 ALA A CA 1
ATOM 2813 C C . ALA A 1 352 ? -5.825 2.193 -3.504 1.00 87.94 352 ALA A C 1
ATOM 2815 O O . ALA A 1 352 ? -6.138 3.256 -4.030 1.00 87.94 352 ALA A O 1
ATOM 2816 N N . HIS A 1 353 ? -6.705 1.207 -3.286 1.00 85.19 353 HIS A N 1
ATOM 2817 C CA . HIS A 1 353 ? -8.099 1.192 -3.745 1.00 85.19 353 HIS A CA 1
ATOM 2818 C C . HIS A 1 353 ? -8.254 1.269 -5.268 1.00 85.19 353 HIS A C 1
ATOM 2820 O O . HIS A 1 353 ? -9.197 1.871 -5.775 1.00 85.19 353 HIS A O 1
ATOM 2826 N N . ILE A 1 354 ? -7.306 0.663 -5.977 1.00 84.19 354 ILE A N 1
ATOM 2827 C CA . ILE A 1 354 ? -7.294 0.527 -7.429 1.00 84.19 354 ILE A CA 1
ATOM 2828 C C . ILE A 1 354 ? -7.535 -0.956 -7.710 1.00 84.19 354 ILE A C 1
ATOM 2830 O O . ILE A 1 354 ? -6.587 -1.738 -7.747 1.00 84.19 354 ILE A O 1
ATOM 2834 N N . ASP A 1 355 ? -8.806 -1.340 -7.823 1.00 73.75 355 ASP A N 1
ATOM 2835 C CA . ASP A 1 355 ? -9.261 -2.731 -7.940 1.00 73.75 355 ASP A CA 1
ATOM 2836 C C . ASP A 1 355 ? -9.896 -2.979 -9.320 1.00 73.75 355 ASP A C 1
ATOM 2838 O O . ASP A 1 355 ? -10.767 -2.219 -9.693 1.00 73.75 355 ASP A O 1
ATOM 2842 N N . GLU A 1 356 ? -9.532 -4.063 -10.019 1.00 59.78 356 GLU A N 1
ATOM 2843 C CA . GLU A 1 356 ? -10.128 -4.586 -11.279 1.00 59.78 356 GLU A CA 1
ATOM 2844 C C . GLU A 1 356 ? -10.196 -3.673 -12.546 1.00 59.78 356 GLU A C 1
ATOM 2846 O O . GLU A 1 356 ? -10.260 -2.451 -12.454 1.00 59.78 356 GLU A O 1
ATOM 2851 N N . PRO A 1 357 ? -10.219 -4.260 -13.771 1.00 47.78 357 PRO A N 1
ATOM 2852 C CA . PRO A 1 357 ? -10.278 -3.557 -15.066 1.00 47.78 357 PRO A CA 1
ATOM 2853 C C . PRO A 1 357 ? -11.467 -2.614 -15.245 1.00 47.78 357 PRO A C 1
ATOM 2855 O O . PRO A 1 357 ? -11.307 -1.570 -15.861 1.00 47.78 357 PRO A O 1
ATOM 2858 N N . SER A 1 358 ? -12.627 -2.905 -14.642 1.00 41.97 358 SER A N 1
ATOM 2859 C CA . SER A 1 358 ? -13.778 -1.986 -14.692 1.00 41.97 358 SER A CA 1
ATOM 2860 C C . SER A 1 358 ? -13.568 -0.697 -13.887 1.00 41.97 358 SER A C 1
ATOM 2862 O O . SER A 1 358 ? -14.412 0.190 -13.864 1.00 41.97 358 SER A O 1
ATOM 2864 N N . CYS A 1 359 ? -12.473 -0.644 -13.141 1.00 35.59 359 CYS A N 1
ATOM 2865 C CA . CYS A 1 359 ? -12.059 0.442 -12.278 1.00 35.59 359 CYS A CA 1
ATOM 2866 C C . CYS A 1 359 ? -10.619 0.851 -12.605 1.00 35.59 359 CYS A C 1
ATOM 2868 O O . CYS A 1 359 ? -10.004 1.518 -11.777 1.00 35.59 359 CYS A O 1
ATOM 2870 N N . PHE A 1 360 ? -10.087 0.479 -13.782 1.00 37.09 360 PHE A N 1
ATOM 2871 C CA . PHE A 1 360 ? -8.938 1.169 -14.353 1.00 37.09 360 PHE A CA 1
ATOM 2872 C C . PHE A 1 360 ? -9.402 2.539 -14.788 1.00 37.09 360 PHE A C 1
ATOM 2874 O O . PHE A 1 360 ? -10.049 2.659 -15.821 1.00 37.09 360 PHE A O 1
ATOM 2881 N N . PRO A 1 361 ? -9.097 3.584 -14.021 1.00 35.62 361 PRO A N 1
ATOM 2882 C CA . PRO A 1 361 ? -9.353 4.907 -14.505 1.00 35.62 361 PRO A CA 1
ATOM 2883 C C . PRO A 1 361 ? -8.290 5.224 -15.552 1.00 35.62 361 PRO A C 1
ATOM 2885 O O . PRO A 1 361 ? -7.103 4.935 -15.366 1.00 35.62 361 PRO A O 1
ATOM 2888 N N . VAL A 1 362 ? -8.697 5.861 -16.641 1.00 39.44 362 VAL A N 1
ATOM 2889 C CA . VAL A 1 362 ? -7.788 6.755 -17.348 1.00 39.44 362 VAL A CA 1
ATOM 2890 C C . VAL A 1 362 ? -7.393 7.842 -16.337 1.00 39.44 362 VAL A C 1
ATOM 2892 O O . VAL A 1 362 ? -8.220 8.665 -15.940 1.00 39.44 362 VAL A O 1
ATOM 2895 N N . TRP A 1 363 ? -6.170 7.716 -15.814 1.00 37.91 363 TRP A N 1
ATOM 2896 C CA . TRP A 1 363 ? -5.596 8.516 -14.727 1.00 37.91 363 TRP A CA 1
ATOM 2897 C C . TRP A 1 363 ? -5.303 9.954 -15.129 1.00 37.91 363 TRP A C 1
ATOM 2899 O O . TRP A 1 363 ? -4.684 10.136 -16.203 1.00 37.91 363 TRP A O 1
#